Protein AF-A0A7S3JLN7-F1 (afdb_monomer_lite)

pLDDT: mean 80.4, std 15.44, range [45.62, 97.38]

Radius of gyration: 25.82 Å; chains: 1; bounding box: 71×50×59 Å

Structure (mmCIF, N/CA/C/O backbone):
data_AF-A0A7S3JLN7-F1
#
_entry.id   AF-A0A7S3JLN7-F1
#
loop_
_atom_site.group_PDB
_atom_site.id
_atom_site.type_symbol
_atom_site.label_atom_id
_atom_site.label_alt_id
_atom_site.label_comp_id
_atom_site.label_asym_id
_atom_site.label_entity_id
_atom_site.label_seq_id
_atom_site.pdbx_PDB_ins_code
_atom_site.Cartn_x
_atom_site.Cartn_y
_atom_site.Cartn_z
_atom_site.occupancy
_atom_site.B_iso_or_equiv
_atom_site.auth_seq_id
_atom_site.auth_comp_id
_atom_site.auth_asym_id
_atom_site.auth_atom_id
_atom_site.pdbx_PDB_model_num
ATOM 1 N N . ILE A 1 1 ? -15.842 8.378 4.969 1.00 69.19 1 ILE A N 1
ATOM 2 C CA . ILE A 1 1 ? -15.636 8.905 3.595 1.00 69.19 1 ILE A CA 1
ATOM 3 C C . ILE A 1 1 ? -16.912 9.572 3.092 1.00 69.19 1 ILE A C 1
ATOM 5 O O . ILE A 1 1 ? -16.887 10.768 2.833 1.00 69.19 1 ILE A O 1
ATOM 9 N N . GLU A 1 2 ? -18.025 8.836 3.050 1.00 74.19 2 GLU A N 1
ATOM 10 C CA . GLU A 1 2 ? -19.344 9.345 2.638 1.00 74.19 2 GLU A CA 1
ATOM 11 C C . GLU A 1 2 ? -19.809 10.567 3.445 1.00 74.19 2 GLU A C 1
ATOM 13 O O . GLU A 1 2 ? -20.345 11.500 2.863 1.00 74.19 2 GLU A O 1
ATOM 18 N N . CYS A 1 3 ? -19.512 10.631 4.751 1.00 71.06 3 CYS A N 1
ATOM 19 C CA . CYS A 1 3 ? -19.860 11.779 5.601 1.00 71.06 3 CYS A CA 1
ATOM 20 C C . CYS A 1 3 ? -19.272 13.115 5.116 1.00 71.06 3 CYS A C 1
ATOM 22 O O . CYS A 1 3 ? -19.898 14.154 5.281 1.00 71.06 3 CYS A O 1
ATOM 24 N N . PHE A 1 4 ? -18.074 13.099 4.525 1.00 70.81 4 PHE A N 1
ATOM 25 C CA . PHE A 1 4 ? -17.428 14.312 4.014 1.00 70.81 4 PHE A CA 1
ATOM 26 C C . PHE A 1 4 ? -17.758 14.594 2.553 1.00 70.81 4 PHE A C 1
ATOM 28 O O . PHE A 1 4 ? -17.601 15.721 2.106 1.00 70.81 4 PHE A O 1
ATOM 35 N N . PHE A 1 5 ? -18.155 13.579 1.789 1.00 73.50 5 PHE A N 1
ATOM 36 C CA . PHE A 1 5 ? -18.250 13.652 0.332 1.00 73.50 5 PHE A CA 1
ATOM 37 C C . PHE A 1 5 ? -19.539 13.006 -0.204 1.00 73.50 5 PHE A C 1
ATOM 39 O O . PHE A 1 5 ? -19.462 12.228 -1.159 1.00 73.50 5 PHE A O 1
ATOM 46 N N . PRO A 1 6 ? -20.720 13.313 0.371 1.00 70.69 6 PRO A N 1
ATOM 47 C CA . PRO A 1 6 ? -21.946 12.546 0.139 1.00 70.69 6 PRO A CA 1
ATOM 48 C C . PRO A 1 6 ? -22.448 12.608 -1.308 1.00 70.69 6 PRO A C 1
ATOM 50 O O . PRO A 1 6 ? -23.107 11.682 -1.763 1.00 70.69 6 PRO A O 1
ATOM 53 N N . GLU A 1 7 ? -22.126 13.678 -2.039 1.00 69.12 7 GLU A N 1
ATOM 54 C CA . GLU A 1 7 ? -22.550 13.877 -3.434 1.00 69.12 7 GLU A CA 1
ATOM 55 C C . GLU A 1 7 ? -21.526 13.383 -4.469 1.00 69.12 7 GLU A C 1
ATOM 57 O O . GLU A 1 7 ? -21.802 13.394 -5.665 1.00 69.12 7 GLU A O 1
ATOM 62 N N . THR A 1 8 ? -20.322 12.983 -4.042 1.00 68.94 8 THR A N 1
ATOM 63 C CA . THR A 1 8 ? -19.218 12.630 -4.967 1.00 68.94 8 THR A CA 1
ATOM 64 C C . THR A 1 8 ? -18.758 11.180 -4.854 1.00 68.94 8 THR A C 1
ATOM 66 O O . THR A 1 8 ? -17.841 10.766 -5.569 1.00 68.94 8 THR A O 1
ATOM 69 N N . ILE A 1 9 ? -19.349 10.417 -3.934 1.00 69.44 9 ILE A N 1
ATOM 70 C CA . ILE A 1 9 ? -19.007 9.022 -3.671 1.00 69.44 9 ILE A CA 1
ATOM 71 C C . ILE A 1 9 ? -20.295 8.218 -3.569 1.00 69.44 9 ILE A C 1
ATOM 73 O O . ILE A 1 9 ? -21.203 8.591 -2.828 1.00 69.44 9 ILE A O 1
ATOM 77 N N . ASP A 1 10 ? -20.342 7.113 -4.309 1.00 71.12 10 ASP A N 1
ATOM 78 C CA . ASP A 1 10 ? -21.431 6.148 -4.220 1.00 71.12 10 ASP A CA 1
ATOM 79 C C . ASP A 1 10 ? -21.477 5.547 -2.817 1.00 71.12 10 ASP A C 1
ATOM 81 O O . ASP A 1 10 ? -20.439 5.207 -2.246 1.00 71.12 10 ASP A O 1
ATOM 85 N N . LYS A 1 11 ? -22.685 5.401 -2.270 1.00 68.75 11 LYS A N 1
ATOM 86 C CA . LYS A 1 11 ? -22.872 4.732 -0.983 1.00 68.75 11 LYS A CA 1
ATOM 87 C C . LYS A 1 11 ? -22.563 3.250 -1.145 1.00 68.75 11 LYS A C 1
ATOM 89 O O . LYS A 1 11 ? -23.258 2.560 -1.893 1.00 68.75 11 LYS A O 1
ATOM 94 N N . LEU A 1 12 ? -21.527 2.775 -0.464 1.00 66.19 12 LEU A N 1
ATOM 95 C CA . LEU A 1 12 ? -21.112 1.376 -0.517 1.00 66.19 12 LEU A CA 1
ATOM 96 C C . LEU A 1 12 ? -21.693 0.615 0.674 1.00 66.19 12 LEU A C 1
ATOM 98 O O . LEU A 1 12 ? -21.832 1.150 1.774 1.00 66.19 12 LEU A O 1
ATOM 102 N N . GLN A 1 13 ? -22.031 -0.658 0.461 1.00 69.31 13 GLN A N 1
ATOM 103 C CA . GLN A 1 13 ? -2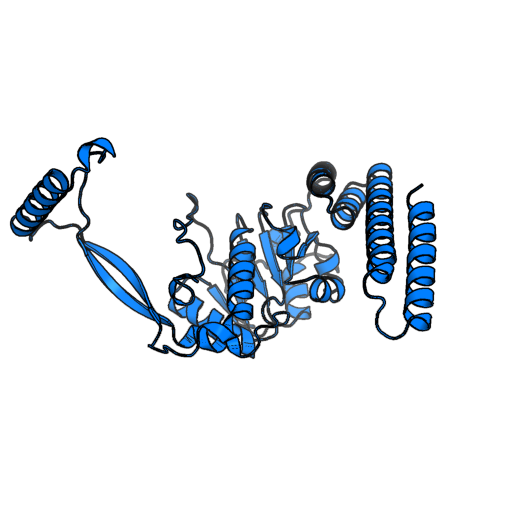2.343 -1.539 1.582 1.00 69.31 13 GLN A CA 1
ATOM 104 C C . GLN A 1 13 ? -21.098 -1.705 2.454 1.00 69.31 13 GLN A C 1
ATOM 106 O O . GLN A 1 13 ? -19.973 -1.754 1.955 1.00 69.31 13 GLN A O 1
ATOM 111 N N . ARG A 1 14 ? -21.306 -1.777 3.770 1.00 72.38 14 ARG A N 1
ATOM 112 C CA . ARG A 1 14 ? -20.218 -2.010 4.715 1.00 72.38 14 ARG A CA 1
ATOM 113 C C . ARG A 1 14 ? -19.608 -3.383 4.441 1.00 72.38 14 ARG A C 1
ATOM 115 O O . ARG A 1 14 ? -20.310 -4.386 4.486 1.00 72.38 14 ARG A O 1
ATOM 122 N N . GLU A 1 15 ? -18.305 -3.412 4.196 1.00 71.88 15 GLU A N 1
ATOM 123 C CA . GLU A 1 15 ? -17.547 -4.657 4.115 1.00 71.88 15 GLU A CA 1
ATOM 124 C C . GLU A 1 15 ? -17.261 -5.166 5.533 1.00 71.88 15 GLU A C 1
ATOM 126 O O . GLU A 1 15 ? -16.824 -4.405 6.403 1.00 71.88 15 GLU A O 1
ATOM 131 N N . ALA A 1 16 ? -17.527 -6.448 5.767 1.00 71.06 16 ALA A N 1
ATOM 132 C CA . ALA A 1 16 ? -17.185 -7.157 6.991 1.00 71.06 16 ALA A CA 1
ATOM 133 C C . ALA A 1 16 ? -16.603 -8.525 6.617 1.00 71.06 16 ALA A C 1
ATOM 135 O O . ALA A 1 16 ? -17.039 -9.142 5.647 1.00 71.06 16 ALA A O 1
ATOM 136 N N . SER A 1 17 ? -15.590 -8.958 7.363 1.00 71.25 17 SER A N 1
ATOM 137 C CA . SER A 1 17 ? -15.056 -10.317 7.281 1.00 71.25 17 SER A CA 1
ATOM 138 C C . SER A 1 17 ? -15.917 -11.239 8.143 1.00 71.25 17 SER A C 1
ATOM 140 O O . SER A 1 17 ? -16.324 -10.838 9.230 1.00 71.25 17 SER A O 1
ATOM 142 N N . ASP A 1 18 ? -16.133 -12.477 7.695 1.00 73.06 18 ASP A N 1
ATOM 143 C CA . ASP A 1 18 ? -16.782 -13.527 8.500 1.00 73.06 18 ASP A CA 1
ATOM 144 C C . ASP A 1 18 ? -15.861 -14.072 9.610 1.00 73.06 18 ASP A C 1
ATOM 146 O O . ASP A 1 18 ? -16.274 -14.875 10.446 1.00 73.06 18 ASP A O 1
ATOM 150 N N . LEU A 1 19 ? -14.587 -13.671 9.592 1.00 73.38 19 LEU A N 1
ATOM 151 C CA . LEU A 1 19 ? -13.568 -14.056 10.559 1.00 73.38 19 LEU A CA 1
ATOM 152 C C . LEU A 1 19 ? -13.204 -12.864 11.441 1.00 73.38 19 LEU A C 1
ATOM 154 O O . LEU A 1 19 ? -12.814 -11.814 10.919 1.00 73.38 19 LEU A O 1
ATOM 158 N N . ASP A 1 20 ? -13.253 -13.071 12.756 1.00 77.62 20 ASP A N 1
ATOM 159 C CA . ASP A 1 20 ? -12.653 -12.160 13.726 1.00 77.62 20 ASP A CA 1
ATOM 160 C C . ASP A 1 20 ? -11.125 -12.223 13.634 1.00 77.62 20 ASP A C 1
ATOM 162 O O . ASP A 1 20 ? -10.520 -13.292 13.507 1.00 77.62 20 ASP A O 1
ATOM 166 N N . GLY A 1 21 ? -10.494 -11.055 13.716 1.00 78.00 21 GLY A N 1
ATOM 167 C CA . GLY A 1 21 ? -9.047 -10.899 13.654 1.00 78.00 21 GLY A CA 1
ATOM 168 C C . GLY A 1 21 ? -8.548 -9.868 14.663 1.00 78.00 21 GLY A C 1
ATOM 169 O O . GLY A 1 21 ? -9.346 -9.122 15.240 1.00 78.00 21 GLY A O 1
ATOM 170 N N . PRO A 1 22 ? -7.227 -9.811 14.900 1.00 85.94 22 PRO A N 1
ATOM 171 C CA . PRO A 1 22 ? -6.651 -8.763 15.729 1.00 85.94 22 PRO A CA 1
ATOM 172 C C . PRO A 1 22 ? -6.928 -7.388 15.113 1.00 85.94 22 PRO A C 1
ATOM 174 O O . PRO A 1 22 ? -6.975 -7.239 13.887 1.00 85.94 22 PRO A O 1
ATOM 177 N N . LYS A 1 23 ? -7.068 -6.361 15.957 1.00 90.81 23 LYS A N 1
ATOM 178 C CA . LYS A 1 23 ? -7.163 -4.990 15.457 1.00 90.81 23 LYS A CA 1
ATOM 179 C C . LYS A 1 23 ? -5.875 -4.612 14.717 1.00 90.81 23 LYS A C 1
ATOM 181 O O . LYS A 1 23 ? -4.791 -5.072 15.087 1.00 90.81 23 LYS A O 1
ATOM 186 N N . PRO A 1 24 ? -5.961 -3.748 13.694 1.00 93.44 24 PRO A N 1
ATOM 187 C CA . PRO A 1 24 ? -4.788 -3.108 13.129 1.00 93.44 24 PRO A CA 1
ATOM 188 C C . PRO A 1 24 ? -3.930 -2.449 14.208 1.00 93.44 24 PRO A C 1
ATOM 190 O O . PRO A 1 24 ? -4.443 -1.782 15.105 1.00 93.44 24 PRO A O 1
ATOM 193 N N . MET A 1 25 ? -2.620 -2.612 14.085 1.00 93.12 25 MET A N 1
ATOM 194 C CA . MET A 1 25 ? -1.654 -2.115 15.052 1.00 93.12 25 MET A CA 1
ATOM 195 C C . MET A 1 25 ? -1.014 -0.824 14.553 1.00 93.12 25 MET A C 1
ATOM 197 O O . MET A 1 25 ? -0.518 -0.775 13.427 1.00 93.12 25 MET A O 1
ATOM 201 N N . LEU A 1 26 ? -0.976 0.202 15.398 1.00 95.50 26 LEU A N 1
ATOM 202 C CA . LEU A 1 26 ? -0.312 1.471 15.117 1.00 95.50 26 LEU A CA 1
ATOM 203 C C . LEU A 1 26 ? 0.911 1.643 16.018 1.00 95.50 26 LEU A C 1
ATOM 205 O O . LEU A 1 26 ? 0.779 1.753 17.234 1.00 95.50 26 LEU A O 1
ATOM 209 N N . LEU A 1 27 ? 2.094 1.735 15.417 1.00 93.94 27 LEU A N 1
ATOM 210 C CA . LEU A 1 27 ? 3.337 1.976 16.153 1.00 93.94 27 LEU A CA 1
ATOM 211 C C . LEU A 1 27 ? 3.553 3.478 16.359 1.00 93.94 27 LEU A C 1
ATOM 213 O O . LEU A 1 27 ? 3.515 4.245 15.393 1.00 93.94 27 LEU A O 1
ATOM 217 N N . THR A 1 28 ? 3.798 3.910 17.595 1.00 93.31 28 THR A N 1
ATOM 218 C CA . THR A 1 28 ? 4.031 5.324 17.948 1.00 93.31 28 THR A CA 1
ATOM 219 C C . THR A 1 28 ? 5.369 5.504 18.655 1.00 93.31 28 THR A C 1
ATOM 221 O O . THR A 1 28 ? 5.710 4.739 19.555 1.00 93.31 28 THR A O 1
ATOM 224 N N . GLY A 1 29 ? 6.149 6.504 18.233 1.00 92.38 29 GLY A N 1
ATOM 225 C CA . GLY A 1 29 ? 7.485 6.763 18.778 1.00 92.38 29 GLY A CA 1
ATOM 226 C C . GLY A 1 29 ? 8.587 5.787 18.334 1.00 92.38 29 GLY A C 1
ATOM 227 O O . GLY A 1 29 ? 9.694 5.861 18.864 1.00 92.38 29 GLY A O 1
ATOM 228 N N . PHE A 1 30 ? 8.316 4.886 17.382 1.00 92.19 30 PHE A N 1
ATOM 229 C CA . PHE A 1 30 ? 9.301 3.948 16.825 1.00 92.19 30 PHE A CA 1
ATOM 230 C C . PHE A 1 30 ? 10.071 4.575 15.654 1.00 92.19 30 PHE A C 1
ATOM 232 O O . PHE A 1 30 ? 9.472 5.212 14.785 1.00 92.19 30 PHE A O 1
ATOM 239 N N . SER A 1 31 ? 11.385 4.353 15.598 1.00 93.12 31 SER A N 1
ATOM 240 C CA . SER A 1 31 ? 12.207 4.653 14.422 1.00 93.12 31 SER A CA 1
ATOM 241 C C . SER A 1 31 ? 12.206 3.496 13.415 1.00 93.12 31 SER A C 1
ATOM 243 O O . SER A 1 31 ? 11.708 2.401 13.689 1.00 93.12 31 SER A O 1
ATOM 245 N N . GLU A 1 32 ? 12.778 3.722 12.230 1.00 92.12 32 GLU A N 1
ATOM 246 C CA . GLU A 1 32 ? 12.957 2.656 11.236 1.00 92.12 32 GLU A CA 1
ATOM 247 C C . GLU A 1 32 ? 13.902 1.555 11.744 1.00 92.12 32 GLU A C 1
ATOM 249 O O . GLU A 1 32 ? 13.709 0.383 11.421 1.00 92.12 32 GLU A O 1
ATOM 254 N N . GLU A 1 33 ? 14.891 1.909 12.569 1.00 90.06 33 GLU A N 1
ATOM 255 C CA . GLU A 1 33 ? 15.778 0.951 13.233 1.00 90.06 33 GLU A CA 1
ATOM 256 C C . GLU A 1 33 ? 15.035 0.121 14.280 1.00 90.06 33 GLU A C 1
ATOM 258 O O . GLU A 1 33 ? 15.243 -1.090 14.346 1.00 90.06 33 GLU A O 1
ATOM 263 N N . ASP A 1 34 ? 14.144 0.739 15.063 1.00 89.44 34 ASP A N 1
ATOM 264 C CA . ASP A 1 34 ? 13.311 0.001 16.018 1.00 89.44 34 ASP A CA 1
ATOM 265 C C . ASP A 1 34 ? 12.387 -0.980 15.274 1.00 89.44 34 ASP A C 1
ATOM 267 O O . ASP A 1 34 ? 12.250 -2.140 15.665 1.00 89.44 34 ASP A O 1
ATOM 271 N N . LEU A 1 35 ? 11.797 -0.538 14.155 1.00 89.19 35 LEU A N 1
ATOM 272 C CA . LEU A 1 35 ? 10.983 -1.385 13.287 1.00 89.19 35 LEU A CA 1
ATOM 273 C C . LEU A 1 35 ? 11.799 -2.556 12.720 1.00 89.19 35 LEU A C 1
ATOM 275 O O . LEU A 1 35 ? 11.339 -3.697 12.761 1.00 89.19 35 LEU A O 1
ATOM 279 N N . MET A 1 36 ? 13.010 -2.298 12.217 1.00 87.06 36 MET A N 1
ATOM 280 C CA . MET A 1 36 ? 13.918 -3.343 11.737 1.00 87.06 36 MET A CA 1
ATOM 281 C C . MET A 1 36 ? 14.234 -4.351 12.849 1.00 87.06 36 MET A C 1
ATOM 283 O O . MET A 1 36 ? 14.120 -5.554 12.620 1.00 87.06 36 MET A O 1
ATOM 287 N N . ALA A 1 37 ? 14.603 -3.880 14.043 1.00 84.19 37 ALA A N 1
ATOM 288 C CA . ALA A 1 37 ? 14.920 -4.741 15.181 1.00 84.19 37 ALA A CA 1
ATOM 289 C C . ALA A 1 37 ? 13.727 -5.629 15.563 1.00 84.19 37 ALA A C 1
ATOM 291 O O . ALA A 1 37 ? 13.886 -6.827 15.792 1.00 84.19 37 ALA A O 1
ATOM 292 N N . MET A 1 38 ? 12.519 -5.066 15.546 1.00 81.06 38 MET A N 1
ATOM 293 C CA . MET A 1 38 ? 11.290 -5.801 15.826 1.00 81.06 38 MET A CA 1
ATOM 294 C C . MET A 1 38 ? 10.958 -6.857 14.759 1.00 81.06 38 MET A C 1
ATOM 296 O O . MET A 1 38 ? 10.419 -7.909 15.102 1.00 81.06 38 MET A O 1
ATOM 300 N N . MET A 1 39 ? 11.281 -6.601 13.485 1.00 80.50 39 MET A N 1
ATOM 301 C CA . MET A 1 39 ? 11.109 -7.572 12.394 1.00 80.50 39 MET A CA 1
ATOM 302 C C . MET A 1 39 ? 12.166 -8.680 12.396 1.00 80.50 39 MET A C 1
ATOM 304 O O . MET A 1 39 ? 11.869 -9.793 11.980 1.00 80.50 39 MET A O 1
ATOM 308 N N . ILE A 1 40 ? 13.398 -8.385 12.821 1.00 77.12 40 ILE A N 1
ATOM 309 C CA . ILE A 1 40 ? 14.449 -9.403 12.984 1.00 77.12 40 ILE A CA 1
ATOM 310 C C . ILE A 1 40 ? 14.107 -10.328 14.161 1.00 77.12 40 ILE A C 1
ATOM 312 O O . ILE A 1 40 ? 14.369 -11.531 14.096 1.00 77.12 40 ILE A O 1
ATOM 316 N N . GLY A 1 41 ? 13.507 -9.780 15.222 1.00 72.00 41 GLY A N 1
ATOM 317 C CA . GLY A 1 41 ? 13.150 -10.538 16.418 1.00 72.00 41 GLY A CA 1
ATOM 318 C C . GLY A 1 41 ? 14.384 -11.177 17.062 1.00 72.00 41 GLY A C 1
ATOM 319 O O . GLY A 1 41 ? 15.421 -10.530 17.206 1.00 72.00 41 GLY A O 1
ATOM 320 N N . HIS A 1 42 ? 14.280 -12.458 17.424 1.00 62.44 42 HIS A N 1
ATOM 321 C CA . HIS A 1 42 ? 15.387 -13.253 17.976 1.00 62.44 42 HIS A CA 1
ATOM 322 C C . HIS A 1 42 ? 16.198 -14.011 16.908 1.00 62.44 42 HIS A C 1
ATOM 324 O O . HIS A 1 42 ? 16.988 -14.892 17.251 1.00 62.44 42 HIS A O 1
ATOM 330 N N . SER A 1 43 ? 16.008 -13.709 15.619 1.00 62.84 43 SER A N 1
ATOM 331 C CA . SER A 1 43 ? 16.751 -14.369 14.545 1.00 62.84 43 SER A CA 1
ATOM 332 C C . SER A 1 43 ? 18.256 -14.094 14.653 1.00 62.84 43 SER A C 1
ATOM 334 O O . SER A 1 43 ? 18.680 -12.967 14.899 1.00 62.84 43 SER A O 1
ATOM 336 N N . GLU A 1 44 ? 19.086 -15.107 14.383 1.00 62.97 44 GLU A N 1
ATOM 337 C CA . GLU A 1 44 ? 20.539 -14.921 14.219 1.00 62.97 44 GLU A CA 1
ATOM 338 C C . GLU A 1 44 ? 20.891 -14.129 12.939 1.00 62.97 44 GLU A C 1
ATOM 340 O O . GLU A 1 44 ? 22.041 -13.727 12.731 1.00 62.97 44 GLU A O 1
ATOM 345 N N . SER A 1 45 ? 19.907 -13.900 12.060 1.00 66.12 45 SER A N 1
ATOM 346 C CA . SER A 1 45 ? 20.071 -13.122 10.836 1.00 66.12 45 SER A CA 1
ATOM 347 C C . SER A 1 45 ? 20.196 -11.626 11.122 1.00 66.12 45 SER A C 1
ATOM 349 O O . SER A 1 45 ? 19.464 -11.049 11.917 1.00 66.12 45 SER A O 1
ATOM 351 N N . ARG A 1 46 ? 21.071 -10.950 10.368 1.00 70.69 46 ARG A N 1
ATOM 352 C CA . ARG A 1 46 ? 21.165 -9.479 10.374 1.00 70.69 46 ARG A CA 1
ATOM 353 C C . ARG A 1 46 ? 20.027 -8.789 9.618 1.00 70.69 46 ARG A C 1
ATOM 355 O O . ARG A 1 46 ? 19.918 -7.572 9.695 1.00 70.69 46 ARG A O 1
ATOM 362 N N . ASN A 1 47 ? 19.241 -9.539 8.846 1.00 72.38 47 ASN A N 1
ATOM 363 C CA . ASN A 1 47 ? 18.162 -9.017 8.011 1.00 72.38 47 ASN A CA 1
ATOM 364 C C . ASN A 1 47 ? 16.855 -9.782 8.260 1.00 72.38 47 ASN A C 1
ATOM 366 O O . ASN A 1 47 ? 16.901 -11.011 8.393 1.00 72.38 47 ASN A O 1
ATOM 370 N N . PRO A 1 48 ? 15.701 -9.090 8.247 1.00 76.88 48 PRO A N 1
ATOM 371 C CA . PRO A 1 48 ? 14.407 -9.746 8.344 1.00 76.88 48 PRO A CA 1
ATOM 372 C C . PRO A 1 48 ? 14.138 -10.596 7.100 1.00 76.88 48 PRO A C 1
ATOM 374 O O . PRO A 1 48 ? 14.461 -10.210 5.974 1.00 76.88 48 PRO A O 1
ATOM 377 N N . THR A 1 49 ? 13.539 -11.763 7.310 1.00 75.88 49 THR A N 1
ATOM 378 C CA . THR A 1 49 ? 13.025 -12.618 6.236 1.00 75.88 49 THR A CA 1
ATOM 379 C C . THR A 1 49 ? 11.545 -12.320 6.032 1.00 75.88 49 THR A C 1
ATOM 381 O O . THR A 1 49 ? 10.846 -11.980 6.974 1.00 75.88 49 THR A O 1
ATOM 384 N N . PHE A 1 50 ? 11.071 -12.386 4.789 1.00 82.69 50 PHE A N 1
ATOM 385 C CA . PHE A 1 50 ? 9.666 -12.135 4.466 1.00 82.69 50 PHE A CA 1
ATOM 386 C C . PHE A 1 50 ? 9.119 -13.272 3.621 1.00 82.69 50 PHE A C 1
ATOM 388 O O . PHE A 1 50 ? 9.815 -13.754 2.720 1.00 82.69 50 PHE A O 1
ATOM 395 N N . GLY A 1 51 ? 7.867 -13.641 3.870 1.00 84.38 51 GLY A N 1
ATOM 396 C CA . GLY A 1 51 ? 7.083 -14.549 3.041 1.00 84.38 51 GLY A CA 1
ATOM 397 C C . GLY A 1 51 ? 6.483 -13.874 1.804 1.00 84.38 51 GLY A C 1
ATOM 398 O O . GLY A 1 51 ? 6.464 -12.649 1.670 1.00 84.38 51 GLY A O 1
ATOM 399 N N . CYS A 1 52 ? 5.965 -14.672 0.870 1.00 84.25 52 CYS A N 1
ATOM 400 C CA . CYS A 1 52 ? 5.347 -14.177 -0.362 1.00 84.25 52 CYS A CA 1
ATOM 401 C C . CYS A 1 52 ? 3.969 -13.545 -0.141 1.00 84.25 52 CYS A C 1
ATOM 403 O O . CYS A 1 52 ? 3.548 -12.729 -0.957 1.00 84.25 52 CYS A O 1
ATOM 405 N N . ASN A 1 53 ? 3.287 -13.891 0.955 1.00 87.75 53 ASN A N 1
ATOM 406 C CA . ASN A 1 53 ? 2.000 -13.309 1.347 1.00 87.75 53 ASN A CA 1
ATOM 407 C C . ASN A 1 53 ? 2.149 -12.108 2.289 1.00 87.75 53 ASN A C 1
ATOM 409 O O . ASN A 1 53 ? 1.157 -11.649 2.846 1.00 87.75 53 ASN A O 1
ATOM 413 N N . GLN A 1 54 ? 3.370 -11.604 2.457 1.00 89.19 54 GLN A N 1
ATOM 414 C CA . GLN A 1 54 ? 3.671 -10.442 3.280 1.00 89.19 54 GLN A CA 1
ATOM 415 C C . GLN A 1 54 ? 4.086 -9.299 2.376 1.00 89.19 54 GLN A C 1
ATOM 417 O O . GLN A 1 54 ? 4.947 -9.458 1.502 1.00 89.19 54 GLN A O 1
ATOM 422 N N . VAL A 1 55 ? 3.456 -8.147 2.568 1.00 92.75 55 VAL A N 1
ATOM 423 C CA . VAL A 1 55 ? 3.635 -7.007 1.677 1.00 92.75 55 VAL A CA 1
ATOM 424 C C . VAL A 1 55 ? 3.878 -5.726 2.458 1.00 92.75 55 VAL A C 1
ATOM 426 O O . VAL A 1 55 ? 3.236 -5.446 3.470 1.00 92.75 55 VAL A O 1
ATOM 429 N N . VAL A 1 56 ? 4.781 -4.908 1.934 1.00 95.75 56 VAL A N 1
ATOM 430 C CA . VAL A 1 56 ? 4.911 -3.506 2.317 1.00 95.75 56 VAL A CA 1
ATOM 431 C C . VAL A 1 56 ? 4.117 -2.685 1.312 1.00 95.75 56 VAL A C 1
ATOM 433 O O . VAL A 1 56 ? 4.438 -2.674 0.119 1.00 95.75 56 VAL A O 1
ATOM 436 N N . ILE A 1 57 ? 3.075 -2.011 1.791 1.00 97.38 57 ILE A N 1
ATOM 437 C CA . ILE A 1 57 ? 2.280 -1.084 0.992 1.00 97.38 57 ILE A CA 1
ATOM 438 C C . ILE A 1 57 ? 2.712 0.340 1.320 1.00 97.38 57 ILE A C 1
ATOM 440 O O . ILE A 1 57 ? 2.674 0.771 2.470 1.00 97.38 57 ILE A O 1
ATOM 444 N N . VAL A 1 58 ? 3.084 1.079 0.282 1.00 96.94 58 VAL A N 1
ATOM 445 C CA . VAL A 1 58 ? 3.405 2.510 0.346 1.00 96.94 58 VAL A CA 1
ATOM 446 C C . VAL A 1 58 ? 2.401 3.319 -0.460 1.00 96.94 58 VAL A C 1
ATOM 448 O O . VAL A 1 58 ? 1.747 2.800 -1.369 1.00 96.94 58 VAL A O 1
ATOM 451 N N . ARG A 1 59 ? 2.285 4.611 -0.149 1.00 95.25 59 ARG A N 1
ATOM 452 C CA . ARG A 1 59 ? 1.329 5.510 -0.806 1.00 95.25 59 ARG A CA 1
ATOM 453 C C . ARG A 1 59 ? 1.572 5.604 -2.318 1.00 95.25 59 ARG A C 1
ATOM 455 O O . ARG A 1 59 ? 0.634 5.450 -3.099 1.00 95.25 59 ARG A O 1
ATOM 462 N N . ASP A 1 60 ? 2.818 5.821 -2.736 1.00 93.94 60 ASP A N 1
ATOM 463 C CA . ASP A 1 60 ? 3.196 6.059 -4.133 1.00 93.94 60 ASP A CA 1
ATOM 464 C C . ASP A 1 60 ? 4.599 5.551 -4.500 1.00 93.94 60 ASP A C 1
ATOM 466 O O . ASP A 1 60 ? 5.315 4.941 -3.704 1.00 93.94 60 ASP A O 1
ATOM 470 N N . GLN A 1 61 ? 4.976 5.785 -5.759 1.00 92.81 61 GLN A N 1
ATOM 471 C CA . GLN A 1 61 ? 6.245 5.341 -6.316 1.00 92.81 61 GLN A CA 1
ATOM 472 C C . GLN A 1 61 ? 7.453 6.076 -5.719 1.00 92.81 61 GLN A C 1
ATOM 474 O O . GLN A 1 61 ? 8.527 5.483 -5.653 1.00 92.81 61 GLN A O 1
ATOM 479 N N . GLU A 1 62 ? 7.297 7.329 -5.285 1.00 92.81 62 GLU A N 1
ATOM 480 C CA . GLU A 1 62 ? 8.377 8.103 -4.661 1.00 92.81 62 GLU A CA 1
ATOM 481 C C . GLU A 1 62 ? 8.750 7.478 -3.317 1.00 92.81 62 GLU A C 1
ATOM 483 O O . GLU A 1 62 ? 9.903 7.098 -3.105 1.00 92.81 62 GLU A O 1
ATOM 488 N N . THR A 1 63 ? 7.742 7.216 -2.483 1.00 92.56 63 THR A N 1
ATOM 489 C CA . THR A 1 63 ? 7.908 6.510 -1.207 1.00 92.56 63 THR A CA 1
ATOM 490 C C . THR A 1 63 ? 8.485 5.106 -1.424 1.00 92.56 63 THR A C 1
ATOM 492 O O . THR A 1 63 ? 9.370 4.663 -0.695 1.00 92.56 63 THR A O 1
ATOM 495 N N . LYS A 1 64 ? 8.056 4.401 -2.482 1.00 94.12 64 LYS A N 1
ATOM 496 C CA . LYS A 1 64 ? 8.588 3.071 -2.837 1.00 94.12 64 LYS A CA 1
ATOM 497 C C . LYS A 1 64 ? 10.088 3.095 -3.152 1.00 94.12 64 LYS A C 1
ATOM 499 O O . LYS A 1 64 ? 10.798 2.142 -2.834 1.00 94.12 64 LYS A O 1
ATOM 504 N N . GLN A 1 65 ? 10.582 4.155 -3.792 1.00 91.94 65 GLN A N 1
ATOM 505 C CA . GLN A 1 65 ? 11.999 4.294 -4.149 1.00 91.94 65 GLN A CA 1
ATOM 506 C C . GLN A 1 65 ? 12.869 4.585 -2.922 1.00 91.94 65 GLN A C 1
ATOM 508 O O . GLN A 1 65 ? 13.970 4.029 -2.801 1.00 91.94 65 GLN A O 1
ATOM 513 N N . THR A 1 66 ? 12.360 5.399 -1.996 1.00 92.38 66 THR A N 1
ATOM 514 C CA . THR A 1 66 ? 13.045 5.791 -0.756 1.00 92.38 66 THR A CA 1
ATOM 515 C C . THR A 1 66 ? 12.893 4.777 0.378 1.00 92.38 66 THR A C 1
ATOM 517 O O . THR A 1 66 ? 13.477 4.982 1.437 1.00 92.38 66 THR A O 1
ATOM 520 N N . LEU A 1 67 ? 12.200 3.652 0.148 1.00 93.44 67 LEU A N 1
ATOM 521 C CA . LEU A 1 67 ? 12.048 2.586 1.139 1.00 93.44 67 LEU A CA 1
ATOM 522 C C . LEU A 1 67 ? 13.399 2.138 1.737 1.00 93.44 67 LEU A C 1
ATOM 524 O O . LEU A 1 67 ? 14.365 1.920 0.980 1.00 93.44 67 LEU A O 1
ATOM 528 N N . PRO A 1 68 ? 13.448 1.905 3.060 1.00 93.00 68 PRO A N 1
ATOM 529 C CA . PRO A 1 68 ? 14.601 1.325 3.734 1.00 93.00 68 PRO A CA 1
ATOM 530 C C . PRO A 1 68 ? 15.031 -0.010 3.120 1.00 93.00 68 PRO A C 1
ATOM 532 O O . PRO A 1 68 ? 14.208 -0.819 2.683 1.00 93.00 68 PRO A O 1
ATOM 535 N N . ALA A 1 69 ? 16.342 -0.267 3.102 1.00 90.94 69 ALA A N 1
ATOM 536 C CA . ALA A 1 69 ? 16.915 -1.443 2.444 1.00 90.94 69 ALA A CA 1
ATOM 537 C C . ALA A 1 69 ? 16.388 -2.776 3.005 1.00 90.94 69 ALA A C 1
ATOM 539 O O . ALA A 1 69 ? 16.257 -3.745 2.260 1.00 90.94 69 ALA A O 1
ATOM 540 N N . PHE A 1 70 ? 16.048 -2.824 4.294 1.00 88.12 70 PHE A N 1
ATOM 541 C CA . PHE A 1 70 ? 15.485 -4.022 4.913 1.00 88.12 70 PHE A CA 1
ATOM 542 C C . PHE A 1 70 ? 14.064 -4.320 4.430 1.00 88.12 70 PHE A C 1
ATOM 544 O O . PHE A 1 70 ? 13.752 -5.472 4.155 1.00 88.12 70 PHE A O 1
ATOM 551 N N . LEU A 1 71 ? 13.234 -3.293 4.216 1.00 90.75 71 LEU A N 1
ATOM 552 C CA . LEU A 1 71 ? 11.878 -3.460 3.684 1.00 90.75 71 LEU A CA 1
ATOM 553 C C . LEU A 1 71 ? 11.872 -3.830 2.203 1.00 90.75 71 LEU A C 1
ATOM 555 O O . LEU A 1 71 ? 10.975 -4.542 1.765 1.00 90.75 71 LEU A O 1
ATOM 559 N N . LYS A 1 72 ? 12.892 -3.421 1.436 1.00 89.31 72 LYS A N 1
ATOM 560 C CA . LYS A 1 72 ? 13.054 -3.807 0.020 1.00 89.31 72 LYS A CA 1
ATOM 561 C C . LYS A 1 72 ? 13.239 -5.313 -0.189 1.00 89.31 72 LYS A C 1
ATOM 563 O O . LYS A 1 72 ? 13.113 -5.786 -1.315 1.00 89.31 72 LYS A O 1
ATOM 568 N N . GLN A 1 73 ? 13.532 -6.061 0.875 1.00 83.56 73 GLN A N 1
ATOM 569 C CA . GLN A 1 73 ? 13.576 -7.521 0.839 1.00 83.56 73 GLN A CA 1
ATOM 570 C C . GLN A 1 73 ? 12.172 -8.138 0.855 1.00 83.56 73 GLN A C 1
ATOM 572 O O . GLN A 1 73 ? 12.023 -9.287 0.446 1.00 83.56 73 GLN A O 1
ATOM 577 N N . ALA A 1 74 ? 11.137 -7.410 1.281 1.00 87.69 74 ALA A N 1
ATOM 578 C CA . ALA A 1 74 ? 9.744 -7.836 1.191 1.00 87.69 74 ALA A CA 1
ATOM 579 C C . ALA A 1 74 ? 9.177 -7.627 -0.224 1.00 87.69 74 ALA A C 1
ATOM 581 O O . ALA A 1 74 ? 9.793 -7.006 -1.092 1.00 87.69 74 ALA A O 1
ATOM 582 N N . LEU A 1 75 ? 7.963 -8.125 -0.468 1.00 90.94 75 LEU A N 1
ATOM 583 C CA . LEU A 1 75 ? 7.191 -7.666 -1.618 1.00 90.94 75 LEU A CA 1
ATOM 584 C C . LEU A 1 75 ? 6.741 -6.220 -1.351 1.00 90.94 75 LEU A C 1
ATOM 586 O O . LEU A 1 75 ? 5.964 -5.980 -0.435 1.00 90.94 75 LEU A O 1
ATOM 590 N N . CYS A 1 76 ? 7.212 -5.255 -2.141 1.00 94.56 76 CYS A N 1
ATOM 591 C CA . CYS A 1 76 ? 6.814 -3.850 -1.999 1.00 94.56 76 CYS A CA 1
ATOM 592 C C . CYS A 1 76 ? 5.870 -3.433 -3.127 1.00 94.56 76 CYS A C 1
ATOM 594 O O . CYS A 1 76 ? 6.214 -3.574 -4.308 1.00 94.56 76 CYS A O 1
ATOM 596 N N . LEU A 1 77 ? 4.718 -2.863 -2.777 1.00 95.12 77 LEU A N 1
ATOM 597 C CA . LEU A 1 77 ? 3.708 -2.375 -3.716 1.00 95.12 77 LEU A CA 1
ATOM 598 C C . LEU A 1 77 ? 3.233 -0.973 -3.322 1.00 95.12 77 LEU A C 1
ATOM 600 O O . LEU A 1 77 ? 3.160 -0.627 -2.149 1.00 95.12 77 LEU A O 1
ATOM 604 N N . THR A 1 78 ? 2.879 -0.161 -4.308 1.00 95.69 78 THR A N 1
ATOM 605 C CA . THR A 1 78 ? 2.074 1.040 -4.078 1.00 95.69 78 THR A CA 1
ATOM 606 C C . THR A 1 78 ? 0.621 0.647 -3.813 1.00 95.69 78 THR A C 1
ATOM 608 O O . THR A 1 78 ? 0.186 -0.441 -4.202 1.00 95.69 78 THR A O 1
ATOM 611 N N . VAL A 1 79 ? -0.174 1.547 -3.233 1.00 95.94 79 VAL A N 1
ATOM 612 C CA . VAL A 1 79 ? -1.627 1.342 -3.066 1.00 95.94 79 VAL A CA 1
ATOM 613 C C . VAL A 1 79 ? -2.307 0.964 -4.385 1.00 95.94 79 VAL A C 1
ATOM 615 O O . VAL A 1 79 ? -3.163 0.080 -4.423 1.00 95.94 79 VAL A O 1
ATOM 618 N N . TYR A 1 80 ? -1.900 1.601 -5.486 1.00 93.12 80 TYR A N 1
ATOM 619 C CA . TYR A 1 80 ? -2.442 1.315 -6.812 1.00 93.12 80 TYR A CA 1
ATOM 620 C C . TYR A 1 80 ? -2.106 -0.107 -7.281 1.00 93.12 80 TYR A C 1
ATOM 622 O O . TYR A 1 80 ? -2.982 -0.819 -7.771 1.00 93.12 80 TYR A O 1
ATOM 630 N N . GLU A 1 81 ? -0.859 -0.544 -7.099 1.00 93.25 81 GLU A N 1
ATOM 631 C CA . GLU A 1 81 ? -0.423 -1.897 -7.470 1.00 93.25 81 GLU A CA 1
ATOM 632 C C . GLU A 1 81 ? -1.069 -2.977 -6.584 1.00 93.25 81 GLU A C 1
ATOM 634 O O . GLU A 1 81 ? -1.376 -4.071 -7.056 1.00 93.25 81 GLU A O 1
ATOM 639 N N . ALA A 1 82 ? -1.323 -2.670 -5.309 1.00 93.81 82 ALA A N 1
ATOM 640 C CA . ALA A 1 82 ? -1.970 -3.580 -4.366 1.00 93.81 82 ALA A CA 1
ATOM 641 C C . ALA A 1 82 ? -3.484 -3.749 -4.612 1.00 93.81 82 ALA A C 1
ATOM 643 O O . ALA A 1 82 ? -4.117 -4.630 -4.024 1.00 93.81 82 ALA A O 1
ATOM 644 N N . LYS A 1 83 ? -4.096 -2.935 -5.482 1.00 91.19 83 LYS A N 1
ATOM 645 C CA . LYS A 1 83 ? -5.540 -2.976 -5.741 1.00 91.19 83 LYS A CA 1
ATOM 646 C C . LYS A 1 83 ? -5.982 -4.342 -6.289 1.00 91.19 83 LYS A C 1
ATOM 648 O O . LYS A 1 83 ? -5.480 -4.839 -7.302 1.00 91.19 83 LYS A O 1
ATOM 653 N N . GLY A 1 84 ? -6.972 -4.949 -5.630 1.00 88.19 84 GLY A N 1
ATOM 654 C CA . GLY A 1 84 ? -7.475 -6.280 -5.994 1.00 88.19 84 GLY A CA 1
ATOM 655 C C . GLY A 1 84 ? -6.448 -7.396 -5.770 1.00 88.19 84 GLY A C 1
ATOM 656 O O . GLY A 1 84 ? -6.442 -8.395 -6.498 1.00 88.19 84 GLY A O 1
ATOM 657 N N . LEU A 1 85 ? -5.521 -7.182 -4.837 1.00 90.50 85 LEU A N 1
ATOM 658 C CA . LEU A 1 85 ? -4.667 -8.194 -4.230 1.00 90.50 85 LEU A CA 1
ATOM 659 C C . LEU A 1 85 ? -4.974 -8.253 -2.737 1.00 90.50 85 LEU A C 1
ATOM 661 O O . LEU A 1 85 ? -5.451 -7.284 -2.160 1.00 90.50 85 LEU A O 1
ATOM 665 N N . GLU A 1 86 ? -4.700 -9.390 -2.126 1.00 91.50 86 GLU A N 1
ATOM 666 C CA . GLU A 1 86 ? -4.866 -9.596 -0.694 1.00 91.50 86 GLU A CA 1
ATOM 667 C C . GLU A 1 86 ? -3.663 -10.381 -0.195 1.00 91.50 86 GLU A C 1
ATOM 669 O O . GLU A 1 86 ? -3.096 -11.188 -0.947 1.00 91.50 86 GLU A O 1
ATOM 674 N N . PHE A 1 87 ? -3.297 -10.121 1.051 1.00 91.00 87 PHE A N 1
ATOM 675 C CA . PHE A 1 87 ? -2.073 -10.584 1.690 1.00 91.00 87 PHE A CA 1
ATOM 676 C C . PHE A 1 87 ? -2.391 -10.988 3.119 1.00 91.00 87 PHE A C 1
ATOM 678 O O . PHE A 1 87 ? -3.290 -10.410 3.718 1.00 91.00 87 PHE A O 1
ATOM 685 N N . ASP A 1 88 ? -1.671 -11.956 3.669 1.00 88.69 88 ASP A N 1
ATOM 686 C CA . ASP A 1 88 ? -1.894 -12.358 5.057 1.00 88.69 88 ASP A CA 1
ATOM 687 C C . ASP A 1 88 ? -1.489 -11.204 5.976 1.00 88.69 88 ASP A C 1
ATOM 689 O O . ASP A 1 88 ? -2.271 -10.765 6.822 1.00 88.69 88 ASP A O 1
ATOM 693 N N . ASP A 1 89 ? -0.336 -10.606 5.679 1.00 88.44 89 ASP A N 1
ATOM 694 C CA . ASP A 1 89 ? 0.221 -9.511 6.451 1.00 88.44 89 ASP A CA 1
ATOM 695 C C . ASP A 1 89 ? 0.544 -8.297 5.586 1.00 88.44 89 ASP A C 1
ATOM 697 O O . ASP A 1 89 ? 1.221 -8.393 4.555 1.00 88.44 89 ASP A O 1
ATOM 701 N N . VAL A 1 90 ? 0.092 -7.133 6.043 1.00 93.00 90 VAL A N 1
ATOM 702 C CA . VAL A 1 90 ? 0.345 -5.850 5.389 1.00 93.00 90 VAL A CA 1
ATOM 703 C C . VAL A 1 90 ? 1.042 -4.909 6.352 1.00 93.00 90 VAL A C 1
ATOM 705 O O . VAL A 1 90 ? 0.563 -4.659 7.456 1.00 93.00 90 VAL A O 1
ATOM 708 N N . ILE A 1 91 ? 2.135 -4.319 5.880 1.00 94.81 91 ILE A N 1
ATOM 709 C CA . ILE A 1 91 ? 2.808 -3.198 6.527 1.00 94.81 91 ILE A CA 1
ATOM 710 C C . ILE A 1 91 ? 2.495 -1.953 5.712 1.00 94.81 91 ILE A C 1
ATOM 712 O O . ILE A 1 91 ? 3.024 -1.768 4.614 1.00 94.81 91 ILE A O 1
ATOM 716 N N . LEU A 1 92 ? 1.605 -1.113 6.229 1.00 97.19 92 LEU A N 1
ATOM 717 C CA . LEU A 1 92 ? 1.330 0.198 5.667 1.00 97.19 92 LEU A CA 1
ATOM 718 C C . LEU A 1 92 ? 2.418 1.159 6.145 1.00 97.19 92 LEU A C 1
ATOM 720 O O . LEU A 1 92 ? 2.427 1.559 7.309 1.00 97.19 92 LEU A O 1
ATOM 724 N N . PHE A 1 93 ? 3.340 1.491 5.245 1.00 96.75 93 PHE A N 1
ATOM 725 C CA . PHE A 1 93 ? 4.547 2.246 5.561 1.00 96.75 93 PHE A CA 1
ATOM 726 C C . PHE A 1 93 ? 4.452 3.691 5.062 1.00 96.75 93 PHE A C 1
ATOM 728 O O . PHE A 1 93 ? 4.282 3.925 3.861 1.00 96.75 93 PHE A O 1
ATOM 735 N N . ASN A 1 94 ? 4.603 4.649 5.982 1.00 95.75 94 ASN A N 1
ATOM 736 C CA . ASN A 1 94 ? 4.718 6.089 5.725 1.00 95.75 94 ASN A CA 1
ATOM 737 C C . ASN A 1 94 ? 3.633 6.644 4.781 1.00 95.75 94 ASN A C 1
ATOM 739 O O . ASN A 1 94 ? 3.899 7.461 3.897 1.00 95.75 94 ASN A O 1
ATOM 743 N N . PHE A 1 95 ? 2.392 6.186 4.955 1.00 96.38 95 PHE A N 1
ATOM 744 C CA . PHE A 1 95 ? 1.260 6.606 4.136 1.00 96.38 95 PHE A CA 1
ATOM 745 C C . PHE A 1 95 ? 0.952 8.108 4.261 1.00 96.38 95 PHE A C 1
ATOM 747 O O . PHE A 1 95 ? 0.787 8.795 3.252 1.00 96.38 95 PHE A O 1
ATOM 754 N N . PHE A 1 96 ? 0.872 8.621 5.488 1.00 95.38 96 PHE A N 1
ATOM 755 C CA . PHE A 1 96 ? 0.598 10.019 5.810 1.00 95.38 96 PHE A CA 1
ATOM 756 C C . PHE A 1 96 ? 1.795 10.912 5.493 1.00 95.38 96 PHE A C 1
ATOM 758 O O . PHE A 1 96 ? 1.592 11.985 4.920 1.00 95.38 96 PHE A O 1
ATOM 765 N N . ALA A 1 97 ? 3.015 10.446 5.777 1.00 92.75 97 ALA A N 1
ATOM 766 C CA . ALA A 1 97 ? 4.247 11.144 5.407 1.00 92.75 97 ALA A CA 1
ATOM 767 C C . ALA A 1 97 ? 4.357 11.372 3.885 1.00 92.75 97 ALA A C 1
ATOM 769 O O . ALA A 1 97 ? 4.767 12.446 3.447 1.00 92.75 97 ALA A O 1
ATOM 770 N N . GLY A 1 98 ? 3.939 10.393 3.072 1.00 85.06 98 GLY A N 1
ATOM 771 C CA . GLY A 1 98 ? 3.885 10.505 1.609 1.00 85.06 98 GLY A CA 1
ATOM 772 C C . GLY A 1 98 ? 2.621 11.181 1.056 1.00 85.06 98 GLY A C 1
ATOM 773 O O . GLY A 1 98 ? 2.475 11.324 -0.158 1.00 85.06 98 GLY A O 1
ATOM 774 N N . SER A 1 99 ? 1.666 11.581 1.902 1.00 91.81 99 SER A N 1
ATOM 775 C CA . SER A 1 99 ? 0.366 12.066 1.430 1.00 91.81 99 SER A CA 1
ATOM 776 C C . SER A 1 99 ? 0.415 13.562 1.050 1.00 91.81 99 SER A C 1
ATOM 778 O O . SER A 1 99 ? 0.753 14.405 1.889 1.00 91.81 99 SER A O 1
ATOM 780 N N . PRO A 1 100 ? -0.083 13.963 -0.136 1.00 91.75 100 PRO A N 1
ATOM 781 C CA . PRO A 1 100 ? -0.195 15.369 -0.531 1.00 91.75 100 PRO A CA 1
ATOM 782 C C . PRO A 1 100 ? -1.308 16.135 0.202 1.00 91.75 100 PRO A C 1
ATOM 784 O O . PRO A 1 100 ? -1.448 17.344 0.013 1.00 91.75 100 PRO A O 1
ATOM 787 N N . ALA A 1 101 ? -2.142 15.465 1.008 1.00 89.38 101 ALA A N 1
ATOM 788 C CA . ALA A 1 101 ? -3.211 16.130 1.750 1.00 89.38 101 ALA A CA 1
ATOM 789 C C . ALA A 1 101 ? -2.672 16.983 2.914 1.00 89.38 101 ALA A C 1
ATOM 791 O O . ALA A 1 101 ? -3.299 17.983 3.268 1.00 89.38 101 ALA A O 1
ATOM 792 N N . GLY A 1 102 ? -1.510 16.636 3.481 1.00 88.75 102 GLY A N 1
ATOM 793 C CA . GLY A 1 102 ? -0.850 17.402 4.541 1.00 88.75 102 GLY A CA 1
ATOM 794 C C . GLY A 1 102 ? -1.795 17.809 5.680 1.00 88.75 102 GLY A C 1
ATOM 795 O O . GLY A 1 102 ? -2.518 16.994 6.249 1.00 88.75 102 GLY A O 1
ATOM 796 N N . ASN A 1 103 ? -1.869 19.108 5.977 1.00 86.44 103 ASN A N 1
ATOM 797 C CA . ASN A 1 103 ? -2.712 19.632 7.057 1.00 86.44 103 ASN A CA 1
ATOM 798 C C . ASN A 1 103 ? -4.227 19.417 6.859 1.00 86.44 103 ASN A C 1
ATOM 800 O O . ASN A 1 103 ? -4.978 19.597 7.821 1.00 86.44 103 ASN A O 1
ATOM 804 N N . LYS A 1 104 ? -4.688 19.023 5.663 1.00 87.50 104 LYS A N 1
ATOM 805 C CA . LYS A 1 104 ? -6.105 18.737 5.385 1.00 87.50 104 LYS A CA 1
ATOM 806 C C . LYS A 1 104 ? -6.623 17.539 6.177 1.00 87.50 104 LYS A C 1
ATOM 808 O O . LYS A 1 104 ? -7.811 17.510 6.481 1.00 87.50 104 LYS A O 1
ATOM 813 N N . TRP A 1 105 ? -5.755 16.618 6.608 1.00 90.38 105 TRP A N 1
ATOM 814 C CA . TRP A 1 105 ? -6.132 15.517 7.507 1.00 90.38 105 TRP A CA 1
ATOM 815 C C . TRP A 1 105 ? -6.765 15.993 8.819 1.00 90.38 105 TRP A C 1
ATOM 817 O O . TRP A 1 105 ? -7.551 15.270 9.420 1.00 90.38 105 TRP A O 1
ATOM 827 N N . ARG A 1 106 ? -6.506 17.236 9.251 1.00 88.12 106 ARG A N 1
ATOM 828 C CA . ARG A 1 106 ? -7.099 17.803 10.472 1.00 88.12 106 ARG A CA 1
ATOM 829 C C . ARG A 1 106 ? -8.625 17.845 10.460 1.00 88.12 106 ARG A C 1
ATOM 831 O O . ARG A 1 106 ? -9.201 17.829 11.540 1.00 88.12 106 ARG A O 1
ATOM 838 N N . ILE A 1 107 ? -9.262 17.862 9.285 1.00 83.06 107 ILE A N 1
ATOM 839 C CA . ILE A 1 107 ? -10.729 17.859 9.173 1.00 83.06 107 ILE A CA 1
ATOM 840 C C . ILE A 1 107 ? -11.361 16.589 9.760 1.00 83.06 107 ILE A C 1
ATOM 842 O O . ILE A 1 107 ? -12.520 16.604 10.149 1.00 83.06 107 ILE A O 1
ATOM 846 N N . ILE A 1 108 ? -10.595 15.498 9.894 1.00 85.56 108 ILE A N 1
ATOM 847 C CA . ILE A 1 108 ? -11.061 14.273 10.556 1.00 85.56 108 ILE A CA 1
ATOM 848 C C . ILE A 1 108 ? -11.470 14.542 12.016 1.00 85.56 108 ILE A C 1
ATOM 850 O O . ILE A 1 108 ? -12.379 13.896 12.519 1.00 85.56 108 ILE A O 1
ATOM 854 N N . LYS A 1 109 ? -10.900 15.566 12.671 1.00 84.44 109 LYS A N 1
ATOM 855 C CA . LYS A 1 109 ? -11.291 15.984 14.032 1.00 84.44 109 LYS A CA 1
ATOM 856 C C . LYS A 1 109 ? -12.689 16.604 14.117 1.00 84.44 109 LYS A C 1
ATOM 858 O O . LYS A 1 109 ? -13.209 16.788 15.215 1.00 84.44 109 LYS A O 1
ATOM 863 N N . ASP A 1 110 ? -13.280 16.966 12.981 1.00 79.50 110 ASP A N 1
ATOM 864 C CA . ASP A 1 110 ? -14.644 17.493 12.925 1.00 79.50 110 ASP A CA 1
ATOM 865 C C . ASP A 1 110 ? -15.695 16.377 12.870 1.00 79.50 110 ASP A C 1
ATOM 867 O O . ASP A 1 110 ? -16.888 16.679 12.932 1.00 79.50 110 ASP A O 1
ATOM 871 N N . ILE A 1 111 ? -15.267 15.110 12.775 1.00 76.38 111 ILE A N 1
ATOM 872 C CA . ILE A 1 111 ? -16.153 13.959 12.920 1.00 76.38 111 ILE A CA 1
ATOM 873 C C . ILE A 1 111 ? -16.496 13.796 14.395 1.00 76.38 111 ILE A C 1
ATOM 875 O O . ILE A 1 111 ? -15.615 13.663 15.242 1.00 76.38 111 ILE A O 1
ATOM 879 N N . THR A 1 112 ? -17.785 13.766 14.698 1.00 70.81 112 THR A N 1
ATOM 880 C CA . THR A 1 112 ? -18.298 13.406 16.016 1.00 70.81 112 THR A CA 1
ATOM 881 C C . THR A 1 112 ? -19.061 12.096 15.918 1.00 70.81 112 THR A C 1
ATOM 883 O O . THR A 1 112 ? -19.885 11.917 15.019 1.00 70.81 112 THR A O 1
ATOM 886 N N . MET A 1 113 ? -18.791 11.193 16.854 1.00 67.12 113 MET A N 1
ATOM 887 C CA . MET A 1 113 ? -19.529 9.946 17.014 1.00 67.12 113 MET A CA 1
ATOM 888 C C . MET A 1 113 ? -20.689 10.172 17.976 1.00 67.12 113 MET A C 1
ATOM 890 O O . MET A 1 113 ? -20.508 10.745 19.051 1.00 67.12 113 MET A O 1
ATOM 894 N N . THR A 1 114 ? -21.882 9.725 17.604 1.00 65.44 114 THR A N 1
ATOM 895 C CA . THR A 1 114 ? -23.047 9.735 18.493 1.00 65.44 114 THR A CA 1
ATOM 896 C C . THR A 1 114 ? -23.618 8.327 18.548 1.00 65.44 114 THR A C 1
ATOM 898 O O . THR A 1 114 ? -23.859 7.709 17.510 1.00 65.44 114 THR A O 1
ATOM 901 N N . ALA A 1 115 ? -23.768 7.798 19.762 1.00 60.81 115 ALA A N 1
ATOM 902 C CA . ALA A 1 115 ? -24.445 6.530 19.982 1.00 60.81 115 ALA A CA 1
ATOM 903 C C . ALA A 1 115 ? -25.948 6.770 19.827 1.00 60.81 115 ALA A C 1
ATOM 905 O O . ALA A 1 115 ? -26.546 7.512 20.609 1.00 60.81 115 ALA A O 1
ATOM 906 N N . GLU A 1 116 ? -26.546 6.170 18.805 1.00 61.00 116 GLU A N 1
ATOM 907 C CA . GLU A 1 116 ? -27.987 6.206 18.600 1.00 61.00 116 GLU A CA 1
ATOM 908 C C . GLU A 1 116 ? -28.568 4.809 18.819 1.00 61.00 116 GLU A C 1
ATOM 910 O O . GLU A 1 116 ? -27.961 3.791 18.480 1.00 61.00 116 GLU A O 1
ATOM 915 N N . LYS A 1 117 ? -29.767 4.767 19.401 1.00 54.09 117 LYS A N 1
ATOM 916 C CA . LYS A 1 117 ? -30.524 3.535 19.614 1.00 54.09 117 LYS A CA 1
ATOM 917 C C . LYS A 1 117 ? -31.616 3.449 18.556 1.00 54.09 117 LYS A C 1
ATOM 919 O O . LYS A 1 117 ? -32.438 4.361 18.457 1.00 54.09 117 LYS A O 1
ATOM 924 N N . ARG A 1 118 ? -31.642 2.370 17.771 1.00 54.00 118 ARG A N 1
ATOM 925 C CA . ARG A 1 118 ? -32.759 2.060 16.863 1.00 54.00 118 ARG A CA 1
ATOM 926 C C . ARG A 1 118 ? -33.456 0.782 17.283 1.00 54.00 118 ARG A C 1
ATOM 928 O O . ARG A 1 118 ? -32.865 -0.107 17.881 1.00 54.00 118 ARG A O 1
ATOM 935 N N . ILE A 1 119 ? -34.726 0.723 16.918 1.00 52.91 119 ILE A N 1
ATOM 936 C CA . ILE A 1 119 ? -35.561 -0.463 17.032 1.00 52.91 119 ILE A CA 1
ATOM 937 C C . ILE A 1 119 ? -35.129 -1.448 15.946 1.00 52.91 119 ILE A C 1
ATOM 939 O O . ILE A 1 119 ? -35.146 -1.099 14.761 1.00 52.91 119 ILE A O 1
ATOM 943 N N . LYS A 1 120 ? -34.752 -2.664 16.339 1.00 50.22 120 LYS A N 1
ATOM 944 C CA . LYS A 1 120 ? -34.498 -3.763 15.413 1.00 50.22 120 LYS A CA 1
ATOM 945 C C . LYS A 1 120 ? -35.838 -4.302 14.932 1.00 50.22 120 LYS A C 1
ATOM 947 O O . LYS A 1 120 ? -36.589 -4.921 15.682 1.00 50.22 120 LYS A O 1
ATOM 952 N N . LEU A 1 121 ? -36.167 -4.030 13.675 1.00 55.44 121 LEU A N 1
ATOM 953 C CA . LEU A 1 121 ? -37.380 -4.565 13.069 1.00 55.44 121 LEU A CA 1
ATOM 954 C C . LEU A 1 121 ? -37.141 -6.044 12.734 1.00 55.44 121 LEU A C 1
ATOM 956 O O . LEU A 1 121 ? -36.315 -6.349 11.874 1.00 55.44 121 LEU A O 1
ATOM 960 N N . LYS A 1 122 ? -37.864 -6.958 13.393 1.00 51.62 122 LYS A N 1
ATOM 961 C CA . LYS A 1 122 ? -37.949 -8.371 12.989 1.00 51.62 122 LYS A CA 1
ATOM 962 C C . LYS A 1 122 ? -38.786 -8.456 11.711 1.00 51.62 122 LYS A C 1
ATOM 964 O O . LYS A 1 122 ? -40.000 -8.621 11.763 1.00 51.62 122 LYS A O 1
ATOM 969 N N . ILE A 1 123 ? -38.163 -8.235 10.557 1.00 54.72 123 ILE A N 1
ATOM 970 C CA . ILE A 1 123 ? -38.819 -8.432 9.262 1.00 54.72 123 ILE A CA 1
ATOM 971 C C . ILE A 1 123 ? -38.464 -9.844 8.795 1.00 54.72 123 ILE A C 1
ATOM 973 O O . ILE A 1 123 ? -37.463 -10.034 8.112 1.00 54.72 123 ILE A O 1
ATOM 977 N N . ASP A 1 124 ? -39.277 -10.828 9.182 1.00 45.72 124 ASP A N 1
ATOM 978 C CA . ASP A 1 124 ? -39.121 -12.225 8.740 1.00 45.72 124 ASP A CA 1
ATOM 979 C C . ASP A 1 124 ? -39.652 -12.462 7.306 1.00 45.72 124 ASP A C 1
ATOM 981 O O . ASP A 1 124 ? -39.514 -13.552 6.755 1.00 45.72 124 ASP A O 1
ATOM 985 N N . GLU A 1 125 ? -40.242 -11.447 6.665 1.00 50.50 125 GLU A N 1
ATOM 986 C CA . GLU A 1 125 ? -40.750 -11.526 5.291 1.00 50.50 125 GLU A CA 1
ATOM 987 C C . GLU A 1 125 ? -39.811 -10.822 4.299 1.00 50.50 125 GLU A C 1
ATOM 989 O O . GLU A 1 125 ? -39.632 -9.603 4.355 1.00 50.50 125 GLU A O 1
ATOM 994 N N . GLU A 1 126 ? -39.255 -11.568 3.337 1.00 46.34 126 GLU A N 1
ATOM 995 C CA . GLU A 1 126 ? -38.556 -10.992 2.182 1.00 46.34 126 GLU A CA 1
ATOM 996 C C . GLU A 1 126 ? -39.475 -10.013 1.433 1.00 46.34 126 GLU A C 1
ATOM 998 O O . GLU A 1 126 ? -40.450 -10.397 0.787 1.00 46.34 126 GLU A O 1
ATOM 1003 N N . LEU A 1 127 ? -39.146 -8.722 1.491 1.00 49.03 127 LEU A N 1
ATOM 1004 C CA . LEU A 1 127 ? -39.808 -7.691 0.697 1.00 49.03 127 LEU A CA 1
ATOM 1005 C C . LEU A 1 127 ? -39.385 -7.843 -0.767 1.00 49.03 127 LEU A C 1
ATOM 1007 O O . LEU A 1 127 ? -38.285 -7.449 -1.158 1.00 49.03 127 LEU 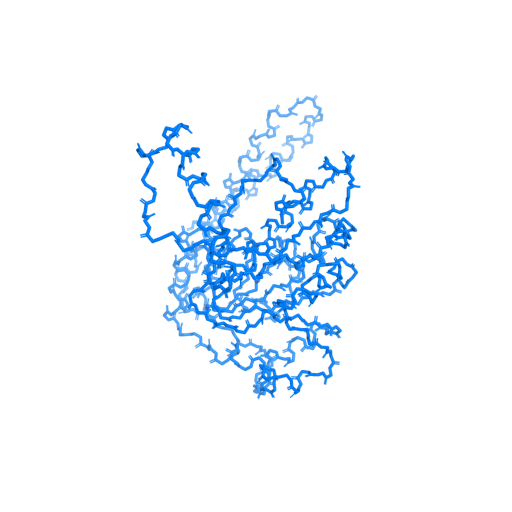A O 1
ATOM 1011 N N . THR A 1 128 ? -40.259 -8.412 -1.594 1.00 48.03 128 THR A N 1
ATOM 1012 C CA . THR A 1 128 ? -40.006 -8.493 -3.036 1.00 48.03 128 THR A CA 1
ATOM 1013 C C . THR A 1 128 ? -40.282 -7.147 -3.709 1.00 48.03 128 THR A C 1
ATOM 1015 O O . THR A 1 128 ? -41.208 -6.421 -3.345 1.00 48.03 128 THR A O 1
ATOM 1018 N N . ILE A 1 129 ? -39.499 -6.809 -4.743 1.00 50.59 129 ILE A N 1
ATOM 1019 C CA . ILE A 1 129 ? -39.625 -5.545 -5.500 1.00 50.59 129 ILE A CA 1
ATOM 1020 C C . ILE A 1 129 ? -41.047 -5.338 -6.065 1.00 50.59 129 ILE A C 1
ATOM 1022 O O . ILE A 1 129 ? -41.473 -4.212 -6.310 1.00 50.59 129 ILE A O 1
ATOM 1026 N N . ASN A 1 130 ? -41.804 -6.420 -6.234 1.00 54.25 130 ASN A N 1
ATOM 1027 C CA . ASN A 1 130 ? -43.153 -6.405 -6.789 1.00 54.25 130 ASN A CA 1
ATOM 1028 C C . ASN A 1 130 ? -44.231 -5.923 -5.794 1.00 54.25 130 ASN A C 1
ATOM 1030 O O . ASN A 1 130 ? -45.338 -5.616 -6.228 1.00 54.25 130 ASN A O 1
ATOM 1034 N N . GLU A 1 131 ? -43.922 -5.809 -4.496 1.00 50.97 131 GLU A N 1
ATOM 1035 C CA . GLU A 1 131 ? -44.841 -5.325 -3.445 1.00 50.97 131 GLU A CA 1
ATOM 1036 C C . GLU A 1 131 ? -44.700 -3.811 -3.155 1.00 50.97 131 GLU A C 1
ATOM 1038 O O . GLU A 1 131 ? -45.325 -3.276 -2.240 1.00 50.97 131 GLU A O 1
ATOM 1043 N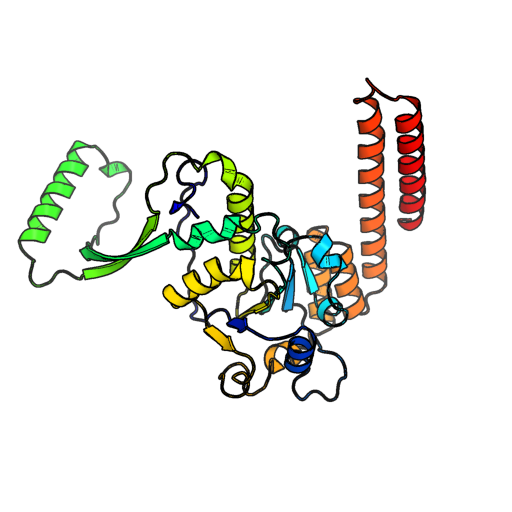 N . LEU A 1 132 ? -43.884 -3.095 -3.940 1.00 50.69 132 LEU A N 1
ATOM 1044 C CA . LEU A 1 132 ? -43.498 -1.689 -3.735 1.00 50.69 132 LEU A CA 1
ATOM 1045 C C . LEU A 1 132 ? -44.436 -0.653 -4.383 1.00 50.69 132 LEU A C 1
ATOM 1047 O O . LEU A 1 132 ? -43.997 0.461 -4.682 1.00 50.69 132 LEU A O 1
ATOM 1051 N N . ASP A 1 133 ? -45.719 -0.953 -4.615 1.00 61.44 133 ASP A N 1
ATOM 1052 C CA . ASP A 1 133 ? -46.630 0.159 -4.910 1.00 61.44 133 ASP A CA 1
ATOM 1053 C C . ASP A 1 133 ? -46.704 1.077 -3.671 1.00 61.44 133 ASP A C 1
ATOM 1055 O O . ASP A 1 133 ? -46.745 0.611 -2.527 1.00 61.44 133 ASP A O 1
ATOM 1059 N N . ALA A 1 134 ? -46.661 2.396 -3.887 1.00 57.69 134 ALA A N 1
ATOM 1060 C CA . ALA A 1 134 ? -46.540 3.374 -2.802 1.00 57.69 134 ALA A CA 1
ATOM 1061 C C . ALA A 1 134 ? -47.660 3.240 -1.752 1.00 57.69 134 ALA A C 1
ATOM 1063 O O . ALA A 1 134 ? -47.449 3.508 -0.571 1.00 57.69 134 ALA A O 1
ATOM 1064 N N . THR A 1 135 ? -48.842 2.771 -2.163 1.00 69.44 135 THR A N 1
ATOM 1065 C CA . THR A 1 135 ? -49.991 2.605 -1.269 1.00 69.44 135 THR A CA 1
ATOM 1066 C C . THR A 1 135 ? -49.896 1.352 -0.401 1.00 69.44 135 THR A C 1
ATOM 1068 O O . THR A 1 135 ? -50.307 1.383 0.763 1.00 69.44 135 THR A O 1
ATOM 1071 N N . GLN A 1 136 ? -49.330 0.264 -0.924 1.00 62.06 136 GLN A N 1
ATOM 1072 C CA . GLN A 1 136 ? -49.049 -0.957 -0.171 1.00 62.06 136 GLN A CA 1
ATOM 1073 C C . GLN A 1 136 ? -47.894 -0.741 0.805 1.00 62.06 136 GLN A C 1
ATOM 1075 O O . GLN A 1 136 ? -48.011 -1.136 1.969 1.00 62.06 136 GLN A O 1
ATOM 1080 N N . PHE A 1 137 ? -46.852 -0.021 0.380 1.00 61.91 137 PHE A N 1
ATOM 1081 C CA . PHE A 1 137 ? -45.738 0.378 1.239 1.00 61.91 137 PHE A CA 1
ATOM 1082 C C . PHE A 1 137 ? -46.216 1.215 2.434 1.00 61.91 137 PHE A C 1
ATOM 1084 O O . PHE A 1 137 ? -45.948 0.859 3.582 1.00 61.91 137 PHE A O 1
ATOM 1091 N N . ASP A 1 138 ? -47.008 2.267 2.192 1.00 64.94 138 ASP A N 1
ATOM 1092 C CA . ASP A 1 138 ? -47.546 3.116 3.262 1.00 64.94 138 ASP A CA 1
ATOM 1093 C C . ASP A 1 138 ? -48.449 2.336 4.228 1.00 64.94 138 ASP A C 1
ATOM 1095 O O . ASP A 1 138 ? -48.396 2.541 5.445 1.00 64.94 138 ASP A O 1
ATOM 1099 N N . ARG A 1 139 ? -49.256 1.395 3.717 1.00 69.38 139 ARG A N 1
ATOM 1100 C CA . ARG A 1 139 ? -50.082 0.510 4.556 1.00 69.38 139 ARG A CA 1
ATOM 1101 C C . ARG A 1 139 ? -49.238 -0.415 5.429 1.00 69.38 139 ARG A C 1
ATOM 1103 O O . ARG A 1 139 ? -49.545 -0.539 6.617 1.00 69.38 139 ARG A O 1
ATOM 1110 N N . LYS A 1 140 ? -48.206 -1.051 4.866 1.00 66.62 140 LYS A N 1
ATOM 1111 C CA . LYS A 1 140 ? -47.325 -1.986 5.587 1.00 66.62 140 LYS A CA 1
ATOM 1112 C C . LYS A 1 140 ? -46.509 -1.231 6.643 1.00 66.62 140 LYS A C 1
ATOM 1114 O O . LYS A 1 140 ? -46.511 -1.621 7.806 1.00 66.62 140 LYS A O 1
ATOM 1119 N N . MET A 1 141 ? -45.967 -0.060 6.297 1.00 61.88 141 MET A N 1
ATOM 1120 C CA . MET A 1 141 ? -45.277 0.834 7.238 1.00 61.88 141 MET A CA 1
ATOM 1121 C C . MET A 1 141 ? -46.185 1.350 8.358 1.00 61.88 141 MET A C 1
ATOM 1123 O O . MET A 1 141 ? -45.734 1.509 9.492 1.00 61.88 141 MET A O 1
ATOM 1127 N N . LYS A 1 142 ? -47.463 1.623 8.074 1.00 72.94 142 LYS A N 1
ATOM 1128 C CA . LYS A 1 142 ? -48.425 2.052 9.098 1.00 72.94 142 LYS A CA 1
ATOM 1129 C C . LYS A 1 142 ? -48.768 0.927 10.077 1.00 72.94 142 LYS A C 1
ATOM 1131 O O . LYS A 1 142 ? -48.872 1.218 11.264 1.00 72.94 142 LYS A O 1
ATOM 1136 N N . LYS A 1 143 ? -48.897 -0.318 9.601 1.00 67.69 143 LYS A N 1
ATOM 1137 C CA . LYS A 1 143 ? -49.066 -1.505 10.458 1.00 67.69 143 LYS A CA 1
ATOM 1138 C C . LYS A 1 143 ? -47.844 -1.748 11.343 1.00 67.69 143 LYS A C 1
ATOM 1140 O O . LYS A 1 143 ? -48.004 -1.804 12.552 1.00 67.69 143 LYS A O 1
ATOM 1145 N N . LEU A 1 144 ? -46.640 -1.732 10.766 1.00 63.59 144 LEU A N 1
ATOM 1146 C CA . LEU A 1 144 ? -45.380 -1.855 11.513 1.00 63.59 144 LEU A CA 1
ATOM 1147 C C . LEU A 1 144 ? -45.258 -0.795 12.619 1.00 63.59 144 LEU A C 1
ATOM 1149 O O . LEU A 1 144 ? -44.915 -1.106 13.751 1.00 63.59 144 LEU A O 1
ATOM 1153 N N . ARG A 1 145 ? -45.602 0.469 12.331 1.00 66.19 145 ARG A N 1
ATOM 1154 C CA . ARG A 1 145 ? -45.615 1.548 13.342 1.00 66.19 145 ARG A CA 1
ATOM 1155 C C . ARG A 1 145 ? -46.634 1.333 14.466 1.00 66.19 145 ARG A C 1
ATOM 1157 O O . ARG A 1 145 ? -46.528 2.003 15.490 1.00 66.19 145 ARG A O 1
ATOM 1164 N N . GLN A 1 146 ? -47.656 0.516 14.233 1.00 65.00 146 GLN A N 1
ATOM 1165 C CA . GLN A 1 146 ? -48.724 0.230 15.183 1.00 65.00 146 GLN A CA 1
ATOM 1166 C C . GLN A 1 146 ? -48.359 -0.987 16.044 1.00 65.00 146 GLN A C 1
ATOM 1168 O O . GLN A 1 146 ? -48.482 -0.899 17.256 1.00 65.00 146 GLN A O 1
ATOM 1173 N N . GLU A 1 147 ? -47.784 -2.030 15.444 1.00 60.94 147 GLU A N 1
ATOM 1174 C CA . GLU A 1 147 ? -47.225 -3.203 16.140 1.00 60.94 147 GLU A CA 1
ATOM 1175 C C . GLU A 1 147 ? -46.053 -2.808 17.059 1.00 60.94 147 GLU A C 1
ATOM 1177 O O . GLU A 1 147 ? -46.034 -3.162 18.231 1.00 60.94 147 GLU A O 1
ATOM 1182 N N . VAL A 1 148 ? -45.151 -1.931 16.594 1.00 58.91 148 VAL A N 1
ATOM 1183 C CA . VAL A 1 148 ? -44.046 -1.378 17.411 1.00 58.91 148 VAL A CA 1
ATOM 1184 C C . VAL A 1 148 ? -44.535 -0.585 18.636 1.00 58.91 148 VAL A C 1
ATOM 1186 O O . VAL A 1 148 ? -43.790 -0.437 19.599 1.00 58.91 148 VAL A O 1
ATOM 1189 N N . LYS A 1 149 ? -45.767 -0.056 18.616 1.00 59.44 149 LYS A N 1
ATOM 1190 C CA . LYS A 1 149 ? -46.364 0.647 19.766 1.00 59.44 149 LYS A CA 1
ATOM 1191 C C . LYS A 1 149 ? -47.033 -0.288 20.773 1.00 59.44 149 LYS A C 1
ATOM 1193 O O . LYS A 1 149 ? -47.296 0.149 21.887 1.00 59.44 149 LYS A O 1
ATOM 1198 N N . GLU A 1 150 ? -47.380 -1.508 20.373 1.00 56.81 150 GLU A N 1
ATOM 1199 C CA . GLU A 1 150 ? -48.074 -2.473 21.233 1.00 56.81 150 GLU A CA 1
ATOM 1200 C C . GLU A 1 150 ? -47.080 -3.387 21.978 1.00 56.81 150 GLU A C 1
ATOM 1202 O O . GLU A 1 150 ? -47.354 -3.746 23.119 1.00 56.81 150 GLU A O 1
ATOM 1207 N N . ASP A 1 151 ? -45.894 -3.644 21.408 1.00 53.41 151 ASP A N 1
ATOM 1208 C CA . ASP A 1 151 ? -44.818 -4.478 21.985 1.00 53.41 151 ASP A CA 1
ATOM 1209 C C . ASP A 1 151 ? -43.662 -3.669 22.630 1.00 53.41 151 ASP A C 1
ATOM 1211 O O . ASP A 1 151 ? -42.506 -4.089 22.594 1.00 53.41 151 ASP A O 1
ATOM 1215 N N . GLU A 1 152 ? -43.924 -2.497 23.232 1.00 52.12 152 GLU A N 1
ATOM 1216 C CA . GLU A 1 152 ? -42.873 -1.618 23.808 1.00 52.12 152 GLU A CA 1
ATOM 1217 C C . GLU A 1 152 ? -41.964 -2.303 24.861 1.00 52.12 152 GLU A C 1
ATOM 1219 O O . GLU A 1 152 ? -40.847 -1.836 25.090 1.00 52.12 152 GLU A O 1
ATOM 1224 N N . GLU A 1 153 ? -42.391 -3.415 25.476 1.00 52.44 153 GLU A N 1
ATOM 1225 C CA . GLU A 1 153 ? -41.611 -4.153 26.486 1.00 52.44 153 GLU A CA 1
ATOM 1226 C C . GLU A 1 153 ? -40.639 -5.211 25.909 1.00 52.44 153 GLU A C 1
ATOM 1228 O O . GLU A 1 153 ? -39.733 -5.638 26.625 1.00 52.44 153 GLU A O 1
ATOM 1233 N N . GLU A 1 154 ? -40.743 -5.592 24.626 1.00 52.12 154 GLU A N 1
ATOM 1234 C CA . GLU A 1 154 ? -39.934 -6.670 24.005 1.00 52.12 154 GLU A CA 1
ATOM 1235 C C . GLU A 1 154 ? -39.178 -6.240 22.726 1.00 52.12 154 GLU A C 1
ATOM 1237 O O . GLU A 1 154 ? -38.768 -7.061 21.898 1.00 52.12 154 GLU A O 1
ATOM 1242 N N . VAL A 1 155 ? -38.948 -4.936 22.548 1.00 54.88 155 VAL A N 1
ATOM 1243 C CA . VAL A 1 155 ? -38.233 -4.416 21.375 1.00 54.88 155 VAL A CA 1
ATOM 1244 C C . VAL A 1 155 ? -36.720 -4.621 21.512 1.00 54.88 155 VAL A C 1
ATOM 1246 O O . VAL A 1 155 ? -36.057 -3.956 22.310 1.00 54.88 155 VAL A O 1
ATOM 1249 N N . GLU A 1 156 ? -36.140 -5.507 20.693 1.00 49.38 156 GLU A N 1
ATOM 1250 C CA . GLU A 1 156 ? -34.682 -5.595 20.536 1.00 49.38 156 GLU A CA 1
ATOM 1251 C C . GLU A 1 156 ? -34.144 -4.246 20.029 1.00 49.38 156 GLU A C 1
ATOM 1253 O O . GLU A 1 156 ? -34.497 -3.777 18.945 1.00 49.38 156 GLU A O 1
ATOM 1258 N N . MET A 1 157 ? -33.290 -3.603 20.824 1.00 47.03 157 MET A N 1
ATOM 1259 C CA . MET A 1 157 ? -32.641 -2.345 20.460 1.00 47.03 157 MET A CA 1
ATOM 1260 C C . MET A 1 157 ? -31.251 -2.632 19.897 1.00 47.03 157 MET A C 1
ATOM 1262 O O . MET A 1 157 ? -30.444 -3.300 20.542 1.00 47.03 157 MET A O 1
ATOM 1266 N N . GLU A 1 158 ? -30.950 -2.081 18.726 1.00 45.62 158 GLU A N 1
ATOM 1267 C CA . GLU A 1 158 ? -29.594 -2.063 18.181 1.00 45.62 158 GLU A CA 1
ATOM 1268 C C . GLU A 1 158 ? -28.953 -0.699 18.451 1.00 45.62 158 GLU A C 1
ATOM 1270 O O . GLU A 1 158 ? -29.475 0.356 18.068 1.00 45.62 158 GLU A O 1
ATOM 1275 N N . GLU A 1 159 ? -27.809 -0.725 19.134 1.00 47.38 159 GLU A N 1
ATOM 1276 C CA . GLU A 1 159 ? -26.919 0.426 19.245 1.00 47.38 159 GLU A CA 1
ATOM 1277 C C . GLU A 1 159 ? -26.053 0.506 17.990 1.00 47.38 159 GLU A C 1
ATOM 1279 O O . GLU A 1 159 ? -25.383 -0.455 17.609 1.00 47.38 159 GLU A O 1
ATOM 1284 N N . TYR A 1 160 ? -26.048 1.669 17.346 1.00 49.44 160 TYR A N 1
ATOM 1285 C CA . TYR A 1 160 ? -25.142 1.939 16.238 1.00 49.44 160 TYR A CA 1
ATOM 1286 C C . TYR A 1 160 ? -24.517 3.320 16.396 1.00 49.44 160 TYR A C 1
ATOM 1288 O O . TYR A 1 160 ? -25.110 4.268 16.917 1.00 49.44 160 TYR A O 1
ATOM 1296 N N . THR A 1 161 ? -23.291 3.439 15.904 1.00 48.72 161 THR A N 1
ATOM 1297 C CA . THR A 1 161 ? -22.587 4.714 15.859 1.00 48.72 161 THR A CA 1
ATOM 1298 C C . THR A 1 161 ? -22.995 5.474 14.608 1.00 48.72 161 THR A C 1
ATOM 1300 O O . THR A 1 161 ? -22.766 5.002 13.490 1.00 48.72 161 THR A O 1
ATOM 1303 N N . GLN A 1 162 ? -23.545 6.674 14.780 1.00 56.12 162 GLN A N 1
ATOM 1304 C CA . GLN A 1 162 ? -23.705 7.627 13.689 1.00 56.12 162 GLN A CA 1
ATOM 1305 C C . GLN A 1 162 ? -22.550 8.635 13.682 1.00 56.12 162 GLN A C 1
ATOM 1307 O O . GLN A 1 162 ? -22.100 9.109 14.726 1.00 56.12 162 GLN A O 1
ATOM 1312 N N . LEU A 1 163 ? -22.041 8.923 12.483 1.00 57.69 163 LEU A N 1
ATOM 1313 C CA . LEU A 1 163 ? -20.960 9.878 12.255 1.00 57.69 163 LEU A CA 1
ATOM 1314 C C . LEU A 1 163 ? -21.560 11.192 11.757 1.00 57.69 163 LEU A C 1
ATOM 1316 O O . LEU A 1 163 ? -22.152 11.230 10.676 1.00 57.69 163 LEU A O 1
ATOM 1320 N N . HIS A 1 164 ? -21.354 12.270 12.507 1.00 59.72 164 HIS A N 1
ATOM 1321 C CA . HIS A 1 164 ? -21.723 13.626 12.100 1.00 59.72 164 HIS A CA 1
ATOM 1322 C C . HIS A 1 164 ? -20.469 14.446 11.802 1.00 59.72 164 HIS A C 1
ATOM 1324 O O . HIS A 1 164 ? -19.439 14.267 12.444 1.00 59.72 164 HIS A O 1
ATOM 1330 N N . VAL A 1 165 ? -20.551 15.356 10.831 1.00 64.56 165 VAL A N 1
ATOM 1331 C CA . VAL A 1 165 ? -19.504 16.349 10.554 1.00 64.56 165 VAL A CA 1
ATOM 1332 C C . VAL A 1 165 ? -20.038 17.707 10.989 1.00 64.56 165 VAL A C 1
ATOM 1334 O O . VAL A 1 165 ? -21.169 18.054 10.648 1.00 64.56 165 VAL A O 1
ATOM 1337 N N . LYS A 1 166 ? -19.245 18.483 11.734 1.00 64.06 166 LYS A N 1
ATOM 1338 C CA . LYS A 1 166 ? -19.623 19.854 12.116 1.00 64.06 166 LYS A CA 1
ATOM 1339 C C . LYS A 1 166 ? -19.919 20.690 10.863 1.00 64.06 166 LYS A C 1
ATOM 1341 O O . LYS A 1 166 ? -19.098 20.733 9.949 1.00 64.06 166 LYS A O 1
ATOM 1346 N N . GLU A 1 167 ? -21.083 21.345 10.822 1.00 54.84 167 GLU A N 1
ATOM 1347 C CA . GLU A 1 167 ? -21.564 22.101 9.656 1.00 54.84 167 GLU A CA 1
ATOM 1348 C C . GLU A 1 167 ? -20.511 23.089 9.125 1.00 54.84 167 GLU A C 1
ATOM 1350 O O . GLU A 1 167 ? -20.128 24.047 9.800 1.00 54.84 167 GLU A O 1
ATOM 1355 N N . ARG A 1 168 ? -20.057 22.875 7.882 1.00 54.84 168 ARG A N 1
ATOM 1356 C CA . ARG A 1 168 ? -19.275 23.845 7.099 1.00 54.84 168 ARG A CA 1
ATOM 1357 C C . ARG A 1 168 ? -19.674 23.773 5.626 1.00 54.84 168 ARG A C 1
ATOM 1359 O O . ARG A 1 168 ? -19.071 23.048 4.840 1.00 54.84 168 ARG A O 1
ATOM 1366 N N . ASN A 1 169 ? -20.672 24.572 5.256 1.00 51.00 169 ASN A N 1
ATOM 1367 C CA . ASN A 1 169 ? -21.256 24.606 3.908 1.00 51.00 169 ASN A CA 1
ATOM 1368 C C . ASN A 1 169 ? -20.306 25.107 2.794 1.00 51.00 169 ASN A C 1
ATOM 1370 O O . ASN A 1 169 ? -20.641 24.993 1.621 1.00 51.00 169 ASN A O 1
ATOM 1374 N N . GLU A 1 170 ? -19.113 25.623 3.112 1.00 50.41 170 GLU A N 1
ATOM 1375 C CA . GLU A 1 170 ? -18.245 26.294 2.125 1.00 50.41 170 GLU A CA 1
ATOM 1376 C C . GLU A 1 170 ? -16.956 25.533 1.752 1.00 50.41 170 GLU A C 1
ATOM 1378 O O . GLU A 1 170 ? -16.236 25.953 0.849 1.00 50.41 170 GLU A O 1
ATOM 1383 N N . ILE A 1 171 ? -16.647 24.396 2.388 1.00 52.25 171 ILE A N 1
ATOM 1384 C CA . ILE A 1 171 ? -15.294 23.797 2.329 1.00 52.25 171 ILE A CA 1
ATOM 1385 C C . ILE A 1 171 ? -15.192 22.546 1.422 1.00 52.25 171 ILE A C 1
ATOM 1387 O O . ILE A 1 171 ? -14.129 21.957 1.261 1.00 52.25 171 ILE A O 1
ATOM 1391 N N . LEU A 1 172 ? -16.258 22.124 0.743 1.00 55.66 172 LEU A N 1
ATOM 1392 C CA . LEU A 1 172 ? -16.259 20.822 0.054 1.00 55.66 172 LEU A CA 1
ATOM 1393 C C . LEU A 1 172 ? -15.488 20.781 -1.281 1.00 55.66 172 LEU A C 1
ATOM 1395 O O . LEU A 1 172 ? -15.032 19.712 -1.688 1.00 55.66 172 LEU A O 1
ATOM 1399 N N . ARG A 1 173 ? -15.264 21.924 -1.952 1.00 51.66 173 ARG A N 1
ATOM 1400 C CA . ARG A 1 173 ? -14.527 21.952 -3.237 1.00 51.66 173 ARG A CA 1
ATOM 1401 C C . ARG A 1 173 ? -13.002 21.815 -3.093 1.00 51.66 173 ARG A C 1
ATOM 1403 O O . ARG A 1 173 ? -12.364 21.356 -4.036 1.00 51.66 173 ARG A O 1
ATOM 1410 N N . ASP A 1 174 ? -12.423 22.115 -1.927 1.00 58.00 174 ASP A N 1
ATOM 1411 C CA . ASP A 1 174 ? -10.958 22.170 -1.724 1.00 58.00 174 ASP A CA 1
ATOM 1412 C C . ASP A 1 174 ? -10.317 20.881 -1.161 1.00 58.00 174 ASP A C 1
ATOM 1414 O O . ASP A 1 174 ? -9.100 20.806 -0.925 1.00 58.00 174 ASP A O 1
ATOM 1418 N N . PHE A 1 175 ? -11.117 19.824 -0.986 1.00 71.06 175 PHE A N 1
ATOM 1419 C CA . PHE A 1 175 ? -10.692 18.560 -0.374 1.00 71.06 175 PHE A CA 1
ATOM 1420 C C . PHE A 1 175 ? -10.689 17.364 -1.336 1.00 71.06 175 PHE A C 1
ATOM 1422 O O . PHE A 1 175 ? -10.575 16.224 -0.894 1.00 71.06 175 PHE A O 1
ATOM 1429 N N . SER A 1 176 ? -10.716 17.596 -2.652 1.00 76.50 176 SER A N 1
ATOM 1430 C CA . SER A 1 176 ? -10.572 16.531 -3.664 1.00 76.50 176 SER A CA 1
ATOM 1431 C C . SER A 1 176 ? -9.319 15.668 -3.443 1.00 76.50 176 SER A C 1
ATOM 1433 O O . SER A 1 176 ? -9.367 14.447 -3.573 1.00 76.50 176 SER A O 1
ATOM 1435 N N . VAL A 1 177 ? -8.217 16.292 -3.014 1.00 84.81 177 VAL A N 1
ATOM 1436 C CA . VAL A 1 177 ? -6.983 15.593 -2.628 1.00 84.81 177 VAL A CA 1
ATOM 1437 C C . VAL A 1 177 ? -7.216 14.681 -1.423 1.00 84.81 177 VAL A C 1
ATOM 1439 O O . VAL A 1 177 ? -6.866 13.510 -1.485 1.00 84.81 177 VAL A O 1
ATOM 1442 N N . LEU A 1 178 ? -7.859 15.171 -0.357 1.00 86.25 178 LEU A N 1
ATOM 1443 C CA . LEU A 1 178 ? -8.154 14.348 0.822 1.00 86.25 178 LEU A CA 1
ATOM 1444 C C . LEU A 1 178 ? -9.120 13.206 0.485 1.00 86.25 178 LEU A C 1
ATOM 1446 O O . LEU A 1 178 ? -8.946 12.101 0.979 1.00 86.25 178 LEU A O 1
ATOM 1450 N N . CYS A 1 179 ? -10.114 13.452 -0.368 1.00 84.88 179 CYS A N 1
ATOM 1451 C CA . CYS A 1 179 ? -11.023 12.423 -0.863 1.00 84.88 179 CYS A CA 1
ATOM 1452 C C . CYS A 1 179 ? -10.252 11.272 -1.530 1.00 84.88 179 CYS A C 1
ATOM 1454 O O . CYS A 1 179 ? -10.486 10.105 -1.216 1.00 84.88 179 CYS A O 1
ATOM 1456 N N . ASN A 1 180 ? -9.284 11.592 -2.393 1.00 88.00 180 ASN A N 1
ATOM 1457 C CA . ASN A 1 180 ? -8.420 10.587 -3.011 1.00 88.00 180 ASN A CA 1
ATOM 1458 C C . ASN A 1 180 ? -7.531 9.874 -1.986 1.00 88.00 180 ASN A C 1
ATOM 1460 O O . ASN A 1 180 ? -7.421 8.652 -2.041 1.00 88.00 180 ASN A O 1
ATOM 1464 N N . GLU A 1 181 ? -6.956 10.594 -1.023 1.00 92.19 181 GLU A N 1
ATOM 1465 C CA . GLU A 1 181 ? -6.138 9.967 0.020 1.00 92.19 181 GLU A CA 1
ATOM 1466 C C . GLU A 1 181 ? -6.963 9.052 0.935 1.00 92.19 181 GLU A C 1
ATOM 1468 O O . GLU A 1 181 ? -6.514 7.966 1.280 1.00 92.19 181 GLU A O 1
ATOM 1473 N N . LEU A 1 182 ? -8.202 9.417 1.264 1.00 91.12 182 LEU A N 1
ATOM 1474 C CA . LEU A 1 182 ? -9.118 8.551 2.003 1.00 91.12 182 LEU A CA 1
ATOM 1475 C C . LEU A 1 182 ? -9.480 7.291 1.206 1.00 91.12 182 LEU A C 1
ATOM 1477 O O . LEU A 1 182 ? -9.528 6.205 1.781 1.00 91.12 182 LEU A O 1
ATOM 1481 N N . LYS A 1 183 ? -9.691 7.409 -0.112 1.00 89.62 183 LYS A N 1
ATOM 1482 C CA . LYS A 1 183 ? -9.898 6.250 -0.998 1.00 89.62 183 LYS A CA 1
ATOM 1483 C C . LYS A 1 183 ? -8.660 5.355 -1.039 1.00 89.62 183 LYS A C 1
ATOM 1485 O O . LYS A 1 183 ? -8.794 4.138 -0.967 1.00 89.62 183 LYS A O 1
ATOM 1490 N N . HIS A 1 184 ? -7.466 5.937 -1.132 1.00 93.94 184 HIS A N 1
ATOM 1491 C CA . HIS A 1 184 ? -6.216 5.181 -1.076 1.00 93.94 184 HIS A CA 1
ATOM 1492 C C . HIS A 1 184 ? -6.047 4.469 0.265 1.00 93.94 184 HIS A C 1
ATOM 1494 O O . HIS A 1 184 ? -5.744 3.281 0.281 1.00 93.94 184 HIS A O 1
ATOM 1500 N N . LEU A 1 185 ? -6.305 5.159 1.376 1.00 94.75 185 LEU A N 1
ATOM 1501 C CA . LEU A 1 185 ? -6.223 4.575 2.708 1.00 94.75 185 LEU A CA 1
ATOM 1502 C C . LEU A 1 185 ? -7.207 3.413 2.860 1.00 94.75 185 LEU A C 1
ATOM 1504 O O . LEU A 1 185 ? -6.807 2.343 3.303 1.00 94.75 185 LEU A O 1
ATOM 1508 N N . TYR A 1 186 ? -8.453 3.585 2.411 1.00 92.31 186 TYR A N 1
ATOM 1509 C CA . TYR A 1 186 ? -9.455 2.517 2.370 1.00 92.31 186 TYR A CA 1
ATOM 1510 C C . TYR A 1 186 ? -8.975 1.296 1.567 1.00 92.31 186 TYR A C 1
ATOM 1512 O O . TYR A 1 186 ? -9.080 0.163 2.036 1.00 92.31 186 TYR A O 1
ATOM 1520 N N . VAL A 1 187 ? -8.384 1.508 0.385 1.00 93.44 187 VAL A N 1
ATOM 1521 C CA . VAL A 1 187 ? -7.793 0.406 -0.390 1.00 93.44 187 VAL A CA 1
ATOM 1522 C C . VAL A 1 187 ? -6.695 -0.284 0.416 1.00 93.44 187 VAL A C 1
ATOM 1524 O O . VAL A 1 187 ? -6.719 -1.506 0.494 1.00 93.44 187 VAL A O 1
ATOM 1527 N N . SER A 1 188 ? -5.776 0.459 1.036 1.00 95.56 188 SER A N 1
ATOM 1528 C CA . SER A 1 188 ? -4.664 -0.100 1.818 1.00 95.56 188 SER A CA 1
ATOM 1529 C C . SER A 1 188 ? -5.127 -0.949 3.001 1.00 95.56 188 SER A C 1
ATOM 1531 O O . SER A 1 188 ? -4.638 -2.064 3.173 1.00 95.56 188 SER A O 1
ATOM 1533 N N . VAL A 1 189 ? -6.081 -0.452 3.797 1.00 93.81 189 VAL A N 1
ATOM 1534 C CA . VAL A 1 189 ? -6.529 -1.132 5.028 1.00 93.81 189 VAL A CA 1
ATOM 1535 C C . VAL A 1 189 ? -7.411 -2.354 4.767 1.00 93.81 189 VAL A C 1
ATOM 1537 O O . VAL A 1 189 ? -7.618 -3.149 5.672 1.00 93.81 189 VAL A O 1
ATOM 1540 N N . THR A 1 190 ? -7.888 -2.536 3.532 1.00 92.12 190 THR A N 1
ATOM 1541 C CA . THR A 1 190 ? -8.674 -3.708 3.098 1.00 92.12 190 THR A CA 1
ATOM 1542 C C . THR A 1 190 ? -7.837 -4.763 2.365 1.00 92.12 190 THR A C 1
ATOM 1544 O O . THR A 1 190 ? -8.380 -5.737 1.852 1.00 92.12 190 THR A O 1
ATOM 1547 N N . ARG A 1 191 ? -6.516 -4.571 2.232 1.00 93.31 191 ARG A N 1
ATOM 1548 C CA . ARG A 1 191 ? -5.610 -5.585 1.656 1.00 93.31 191 ARG A CA 1
ATOM 1549 C C . ARG A 1 191 ? -5.195 -6.721 2.612 1.00 93.31 191 ARG A C 1
ATOM 1551 O O . ARG A 1 191 ? -4.911 -7.800 2.085 1.00 93.31 191 ARG A O 1
ATOM 1558 N N . PRO A 1 192 ? -5.078 -6.521 3.941 1.00 91.94 192 PRO A N 1
ATOM 1559 C CA . PRO A 1 192 ? -4.676 -7.588 4.851 1.00 91.94 192 PRO A CA 1
ATOM 1560 C C . PRO A 1 192 ? -5.818 -8.560 5.150 1.00 91.94 192 PRO A C 1
ATOM 1562 O O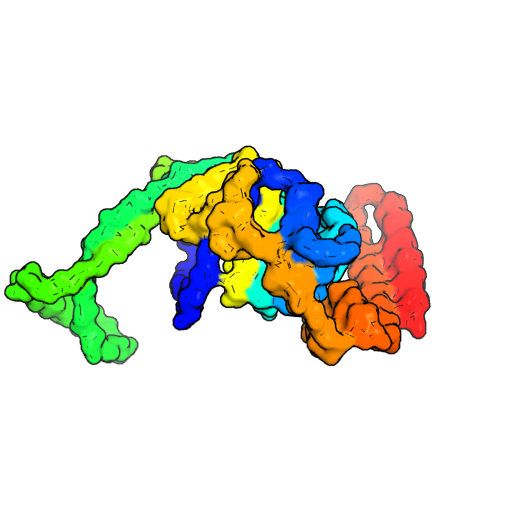 . PRO A 1 192 ? -6.959 -8.146 5.331 1.00 91.94 192 PRO A O 1
ATOM 1565 N N . LYS A 1 193 ? -5.481 -9.848 5.245 1.00 88.62 193 LYS A N 1
ATOM 1566 C CA . LYS A 1 193 ? -6.371 -10.938 5.667 1.00 88.62 193 LYS A CA 1
ATOM 1567 C C . LYS A 1 193 ? -6.206 -11.293 7.137 1.00 88.62 193 LYS A C 1
ATOM 1569 O O . LYS A 1 193 ? -7.164 -11.745 7.749 1.00 88.62 193 LYS A O 1
ATOM 1574 N N . VAL A 1 194 ? -4.993 -11.142 7.674 1.00 86.31 194 VAL A N 1
ATOM 1575 C CA . VAL A 1 194 ? -4.646 -11.579 9.033 1.00 86.31 194 VAL A CA 1
ATOM 1576 C C . VAL A 1 194 ? -4.199 -10.396 9.882 1.00 86.31 194 VAL A C 1
ATOM 1578 O O . VAL A 1 194 ? -4.760 -10.181 10.954 1.00 86.31 194 VAL A O 1
ATOM 1581 N N . ARG A 1 195 ? -3.208 -9.611 9.432 1.00 88.12 195 ARG A N 1
ATOM 1582 C CA . ARG A 1 195 ? -2.667 -8.488 10.220 1.00 88.12 195 ARG A CA 1
ATOM 1583 C C . ARG A 1 195 ? -2.385 -7.252 9.382 1.00 88.12 195 ARG A C 1
ATOM 1585 O O . ARG A 1 195 ? -1.819 -7.326 8.292 1.00 88.12 195 ARG A O 1
ATOM 1592 N N . LEU A 1 196 ? -2.702 -6.099 9.964 1.00 93.19 196 LEU A N 1
ATOM 1593 C CA . LEU A 1 196 ? -2.303 -4.788 9.470 1.00 93.19 196 LEU A CA 1
ATOM 1594 C C . LEU A 1 196 ? -1.394 -4.112 10.494 1.00 93.19 196 LEU A C 1
ATOM 1596 O O . LEU A 1 196 ? -1.832 -3.802 11.599 1.00 93.19 196 LEU A O 1
ATOM 1600 N N . LEU A 1 197 ? -0.153 -3.846 10.099 1.00 93.75 197 LEU A N 1
ATOM 1601 C CA . LEU A 1 197 ? 0.763 -2.969 10.815 1.00 93.75 197 LEU A CA 1
ATOM 1602 C C . LEU A 1 197 ? 0.797 -1.605 10.130 1.00 93.75 197 LEU A C 1
ATOM 1604 O O . LEU A 1 197 ? 1.087 -1.513 8.939 1.00 93.75 197 LEU A O 1
ATOM 1608 N N . ILE A 1 198 ? 0.551 -0.543 10.884 1.00 96.25 198 ILE A N 1
ATOM 1609 C CA . ILE A 1 198 ? 0.667 0.837 10.427 1.00 96.25 198 ILE A CA 1
ATOM 1610 C C . ILE A 1 198 ? 1.918 1.434 11.070 1.00 96.25 198 ILE A C 1
ATOM 1612 O O . ILE A 1 198 ? 1.979 1.641 12.284 1.00 96.25 198 ILE A O 1
ATOM 1616 N N . PHE A 1 199 ? 2.914 1.723 10.236 1.00 95.75 199 PHE A N 1
ATOM 1617 C CA . PHE A 1 199 ? 4.122 2.439 10.626 1.00 95.75 199 PHE A CA 1
ATOM 1618 C C . PHE A 1 199 ? 4.186 3.741 9.838 1.00 95.75 199 PHE A C 1
ATOM 1620 O O . PHE A 1 199 ? 4.236 3.727 8.608 1.00 95.75 199 PHE A O 1
ATOM 1627 N N . ASP A 1 200 ? 4.172 4.867 10.540 1.00 95.88 200 ASP A N 1
ATOM 1628 C CA . ASP A 1 200 ? 4.219 6.178 9.907 1.00 95.88 200 ASP A CA 1
ATOM 1629 C C . ASP A 1 200 ? 4.955 7.177 10.791 1.00 95.88 200 ASP A C 1
ATOM 1631 O O . ASP A 1 200 ? 4.533 7.420 11.924 1.00 95.88 200 ASP A O 1
ATOM 1635 N N . VAL A 1 201 ? 6.043 7.734 10.261 1.00 92.81 201 VAL A N 1
ATOM 1636 C CA . VAL A 1 201 ? 6.904 8.688 10.974 1.00 92.81 201 VAL A CA 1
ATOM 1637 C C . VAL A 1 201 ? 6.295 10.090 11.083 1.00 92.81 201 VAL A C 1
ATOM 1639 O O . VAL A 1 201 ? 6.724 10.879 11.924 1.00 92.81 201 VAL A O 1
ATOM 1642 N N . ASP A 1 202 ? 5.307 10.438 10.252 1.00 93.00 202 ASP A N 1
ATOM 1643 C CA . ASP A 1 202 ? 4.666 11.755 10.273 1.00 93.00 202 ASP A CA 1
ATOM 1644 C C . ASP A 1 202 ? 3.485 11.772 11.247 1.00 93.00 202 ASP A C 1
ATOM 1646 O O . ASP A 1 202 ? 2.305 11.779 10.875 1.00 93.00 202 ASP A O 1
ATOM 1650 N N . GLU A 1 203 ? 3.817 11.838 12.537 1.00 91.50 203 GLU A N 1
ATOM 1651 C CA . GLU A 1 203 ? 2.828 11.938 13.611 1.00 91.50 203 GLU A CA 1
ATOM 1652 C C . GLU A 1 203 ? 1.889 13.134 13.423 1.00 91.50 203 GLU A C 1
ATOM 1654 O O . GLU A 1 203 ? 0.699 13.046 13.719 1.00 91.50 203 GLU A O 1
ATOM 1659 N N . LYS A 1 204 ? 2.384 14.254 12.883 1.00 92.25 204 LYS A N 1
ATOM 1660 C CA . LYS A 1 204 ? 1.609 15.492 12.749 1.00 92.25 204 LYS A CA 1
ATOM 1661 C C . LYS A 1 204 ? 0.423 15.326 11.801 1.00 92.25 204 LYS A C 1
ATOM 1663 O O . LYS A 1 204 ? -0.671 15.802 12.122 1.00 92.25 204 LYS A O 1
ATOM 1668 N N . ASN A 1 205 ? 0.638 14.723 10.634 1.00 91.88 205 ASN A N 1
ATOM 1669 C CA . ASN A 1 205 ? -0.429 14.521 9.652 1.00 91.88 205 ASN A CA 1
ATOM 1670 C C . ASN A 1 205 ? -1.293 13.300 10.000 1.00 91.88 205 ASN A C 1
ATOM 1672 O O . ASN A 1 205 ? -2.513 13.355 9.833 1.00 91.88 205 ASN A O 1
ATOM 1676 N N . ARG A 1 206 ? -0.688 12.249 10.566 1.00 95.00 206 ARG A N 1
ATOM 1677 C CA . ARG A 1 206 ? -1.372 11.037 11.037 1.00 95.00 206 ARG A CA 1
ATOM 1678 C C . ARG A 1 206 ? -2.320 11.281 12.211 1.00 95.00 206 ARG A C 1
ATOM 1680 O O . ARG A 1 206 ? -3.381 10.664 12.256 1.00 95.00 206 ARG A O 1
ATOM 1687 N N . HIS A 1 207 ? -1.972 12.182 13.137 1.00 94.12 207 HIS A N 1
ATOM 1688 C CA . HIS A 1 207 ? -2.643 12.351 14.437 1.00 94.12 207 HIS A CA 1
ATOM 1689 C C . HIS A 1 207 ? -4.166 12.438 14.342 1.00 94.12 207 HIS A C 1
ATOM 1691 O O . HIS A 1 207 ? -4.878 11.872 15.166 1.00 94.12 207 HIS A O 1
ATOM 1697 N N . ALA A 1 208 ? -4.695 13.209 13.391 1.00 92.50 208 ALA A N 1
ATOM 1698 C CA . ALA A 1 208 ? -6.140 13.394 13.293 1.00 92.50 208 ALA A CA 1
ATOM 1699 C C . ALA A 1 208 ? -6.863 12.076 12.977 1.00 92.50 208 ALA A C 1
ATOM 1701 O O . ALA A 1 208 ? -7.945 11.839 13.500 1.00 92.50 208 ALA A O 1
ATOM 1702 N N . MET A 1 209 ? -6.245 11.224 12.157 1.00 94.00 209 MET A N 1
ATOM 1703 C CA . MET A 1 209 ? -6.784 9.916 11.815 1.00 94.00 209 MET A CA 1
ATOM 1704 C C . MET A 1 209 ? -6.516 8.878 12.909 1.00 94.00 209 MET A C 1
ATOM 1706 O O . MET A 1 209 ? -7.426 8.126 13.236 1.00 94.00 209 MET A O 1
ATOM 1710 N N . SER A 1 210 ? -5.316 8.857 13.506 1.00 94.31 210 SER A N 1
ATOM 1711 C CA . SER A 1 210 ? -5.019 7.917 14.598 1.00 94.31 210 SER A CA 1
ATOM 1712 C C . SER A 1 210 ? -5.943 8.134 15.789 1.00 94.31 210 SER A C 1
ATOM 1714 O O . SER A 1 210 ? -6.575 7.187 16.232 1.00 94.31 210 SER A O 1
ATOM 1716 N N . GLN A 1 211 ? -6.127 9.390 16.208 1.00 93.19 211 GLN A N 1
ATOM 1717 C CA . GLN A 1 211 ? -7.046 9.735 17.289 1.00 93.19 211 GLN A CA 1
ATOM 1718 C C . GLN A 1 211 ? -8.479 9.297 16.972 1.00 93.19 211 GLN A C 1
ATOM 1720 O O . GLN A 1 211 ? -9.136 8.696 17.808 1.00 93.19 211 GLN A O 1
ATOM 1725 N N . TYR A 1 212 ? -8.949 9.535 15.745 1.00 91.25 212 TYR A N 1
ATOM 1726 C CA . TYR A 1 212 ? -10.274 9.082 15.328 1.00 91.25 212 TYR A CA 1
ATOM 1727 C C . TYR A 1 212 ? -10.423 7.554 15.404 1.00 91.25 212 TYR A C 1
ATOM 1729 O O . TYR A 1 212 ? -11.453 7.052 15.848 1.00 91.25 212 TYR A O 1
ATOM 1737 N N . TRP A 1 213 ? -9.405 6.799 14.989 1.00 94.00 213 TRP A N 1
ATOM 1738 C CA . TRP A 1 213 ? -9.416 5.341 15.090 1.00 94.00 213 TRP A CA 1
ATOM 1739 C C . TRP A 1 213 ? -9.342 4.829 16.534 1.00 94.00 213 TRP A C 1
ATOM 1741 O O . TRP A 1 213 ? -9.999 3.836 16.850 1.00 94.00 213 TRP A O 1
ATOM 1751 N N . GLU A 1 214 ? -8.582 5.501 17.397 1.00 92.75 214 GLU A N 1
ATOM 1752 C CA . GLU A 1 214 ? -8.519 5.228 18.839 1.00 92.75 214 GLU A CA 1
ATOM 1753 C C . GLU A 1 214 ? -9.876 5.471 19.504 1.00 92.75 214 GLU A C 1
ATOM 1755 O O . GLU A 1 214 ? -10.387 4.581 20.181 1.00 92.75 214 GLU A O 1
ATOM 1760 N N . ASP A 1 215 ? -10.508 6.617 19.232 1.00 89.31 215 ASP A N 1
ATOM 1761 C CA . ASP A 1 215 ? -11.841 6.964 19.740 1.00 89.31 215 ASP A CA 1
ATOM 1762 C C . ASP A 1 215 ? -12.903 5.951 19.264 1.00 89.31 215 ASP A C 1
ATOM 1764 O O . ASP A 1 215 ? -13.831 5.610 19.998 1.00 89.31 215 ASP A O 1
ATOM 1768 N N . CYS A 1 216 ? -12.743 5.419 18.045 1.00 87.12 216 CYS A N 1
ATOM 1769 C CA . CYS A 1 216 ? -13.580 4.342 17.510 1.00 87.12 216 CYS A CA 1
ATOM 1770 C C . CYS A 1 216 ? -13.256 2.952 18.083 1.00 87.12 216 CYS A C 1
ATOM 1772 O O . CYS A 1 216 ? -13.988 2.004 17.796 1.00 87.12 216 CYS A O 1
ATOM 1774 N N . ASN A 1 217 ? -12.165 2.804 18.838 1.00 90.31 217 ASN A N 1
ATOM 1775 C CA . ASN A 1 217 ? -11.650 1.533 19.345 1.00 90.31 217 ASN A CA 1
ATOM 1776 C C . ASN A 1 217 ? -11.361 0.491 18.239 1.00 90.31 217 ASN A C 1
ATOM 1778 O O . ASN A 1 217 ? -11.541 -0.711 18.446 1.00 90.31 217 ASN A O 1
ATOM 1782 N N . VAL A 1 218 ? -10.923 0.939 17.054 1.00 90.88 218 VAL A N 1
ATOM 1783 C CA . VAL A 1 218 ? -10.675 0.065 15.884 1.00 90.88 218 VAL A CA 1
ATOM 1784 C C . VAL A 1 218 ? -9.202 -0.225 15.622 1.00 90.88 218 VAL A C 1
ATOM 1786 O O . VAL A 1 218 ? -8.902 -0.983 14.707 1.00 90.88 218 VAL A O 1
ATOM 1789 N N . ILE A 1 219 ? -8.288 0.350 16.401 1.00 94.19 219 ILE A N 1
ATOM 1790 C CA . ILE A 1 219 ? -6.854 0.050 16.343 1.00 94.19 219 ILE A CA 1
ATOM 1791 C C . ILE A 1 219 ? -6.317 -0.259 17.737 1.00 94.19 219 ILE A C 1
ATOM 1793 O O . ILE A 1 219 ? -6.888 0.195 18.727 1.00 94.19 219 ILE A O 1
ATOM 1797 N N . ASP A 1 220 ? -5.205 -0.983 17.788 1.00 93.06 220 ASP A N 1
ATOM 1798 C CA . ASP A 1 220 ? -4.367 -1.100 18.979 1.00 93.06 220 ASP A CA 1
ATOM 1799 C C . ASP A 1 220 ? -3.118 -0.232 18.785 1.00 93.06 220 ASP A C 1
ATOM 1801 O O . ASP A 1 220 ? -2.340 -0.421 17.844 1.00 93.06 220 ASP A O 1
ATOM 1805 N N . VAL A 1 221 ? -2.937 0.763 19.653 1.00 93.56 221 VAL A N 1
ATOM 1806 C CA . VAL A 1 221 ? -1.775 1.657 19.615 1.00 93.56 221 VAL A CA 1
ATOM 1807 C C . VAL A 1 221 ? -0.699 1.110 20.532 1.00 93.56 221 VAL A C 1
ATOM 1809 O O . VAL A 1 221 ? -0.936 0.912 21.718 1.00 93.56 221 VAL A O 1
ATOM 1812 N N . VAL A 1 222 ? 0.494 0.905 19.982 1.00 92.00 222 VAL A N 1
ATOM 1813 C CA . VAL A 1 222 ? 1.665 0.460 20.735 1.00 92.00 222 VAL A CA 1
ATOM 1814 C C . VAL A 1 222 ? 2.637 1.625 20.828 1.00 92.00 222 VAL A C 1
ATOM 1816 O O . VAL A 1 222 ? 3.110 2.131 19.802 1.00 92.00 222 VAL A O 1
ATOM 1819 N N . GLN A 1 223 ? 2.927 2.060 22.051 1.00 92.25 223 GLN A N 1
ATOM 1820 C CA . GLN A 1 223 ? 3.964 3.052 22.309 1.00 92.25 223 GLN A CA 1
ATOM 1821 C C . GLN A 1 223 ? 5.328 2.374 22.422 1.00 92.25 223 GLN A C 1
ATOM 1823 O O . GLN A 1 223 ? 5.449 1.232 22.872 1.00 92.25 223 GLN A O 1
ATOM 1828 N N . LYS A 1 224 ? 6.380 3.094 22.037 1.00 89.19 224 LYS A N 1
ATOM 1829 C CA . LYS A 1 224 ? 7.750 2.636 22.264 1.00 89.19 224 LYS A CA 1
ATOM 1830 C C . LYS A 1 224 ? 7.997 2.393 23.758 1.00 89.19 224 LYS A C 1
ATOM 1832 O O . LYS A 1 224 ? 7.789 3.282 24.581 1.00 89.19 224 LYS A O 1
ATOM 1837 N N . GLY A 1 225 ? 8.494 1.205 24.083 1.00 85.75 225 GLY A N 1
ATOM 1838 C CA . GLY A 1 225 ? 8.697 0.692 25.436 1.00 85.75 225 GLY A CA 1
ATOM 1839 C C . GLY A 1 225 ? 7.645 -0.336 25.867 1.00 85.75 225 GLY A C 1
ATOM 1840 O O . GLY A 1 225 ? 7.930 -1.145 26.749 1.00 85.75 225 GLY A O 1
ATOM 1841 N N . GLU A 1 226 ? 6.467 -0.349 25.236 1.00 86.50 226 GLU A N 1
ATOM 1842 C CA . GLU A 1 226 ? 5.353 -1.255 25.562 1.00 86.50 226 GLU A CA 1
ATOM 1843 C C . GLU A 1 226 ? 5.327 -2.505 24.664 1.00 86.50 226 GLU A C 1
ATOM 1845 O O . GLU A 1 226 ? 4.529 -3.423 24.875 1.00 86.50 226 GLU A O 1
ATOM 1850 N N . GLU A 1 227 ? 6.226 -2.602 23.677 1.00 78.50 227 GLU A N 1
ATOM 1851 C CA . GLU A 1 227 ? 6.232 -3.700 22.704 1.00 78.50 227 GLU A CA 1
ATOM 1852 C C . GLU A 1 227 ? 6.385 -5.083 23.352 1.00 78.50 227 GLU A C 1
ATOM 1854 O O . GLU A 1 227 ? 5.824 -6.063 22.873 1.00 78.50 227 GLU A O 1
ATOM 1859 N N . LYS A 1 228 ? 7.096 -5.177 24.481 1.00 73.88 228 LYS A N 1
ATOM 1860 C CA . LYS A 1 228 ? 7.323 -6.453 25.180 1.00 73.88 228 LYS A CA 1
ATOM 1861 C C . LYS A 1 228 ? 6.099 -6.947 25.947 1.00 73.88 228 LYS A C 1
ATOM 1863 O O . LYS A 1 228 ? 6.014 -8.135 26.260 1.00 73.88 228 LYS A O 1
ATOM 1868 N N . GLU A 1 229 ? 5.179 -6.049 26.279 1.00 76.69 229 GLU A N 1
ATOM 1869 C CA . GLU A 1 229 ? 3.956 -6.368 27.018 1.00 76.69 229 GLU A CA 1
ATOM 1870 C C . GLU A 1 229 ? 2.802 -6.702 26.070 1.00 76.69 229 GLU A C 1
ATOM 1872 O O . GLU A 1 229 ? 1.906 -7.471 26.426 1.00 76.69 229 GLU A O 1
ATOM 1877 N N . HIS A 1 230 ? 2.851 -6.187 24.838 1.00 78.81 230 HIS A N 1
ATOM 1878 C CA . HIS A 1 230 ? 1.802 -6.389 23.852 1.00 78.81 230 HIS A CA 1
ATOM 1879 C C . HIS A 1 230 ? 1.727 -7.864 23.387 1.00 78.81 230 HIS A C 1
ATOM 1881 O O . HIS A 1 230 ? 2.722 -8.398 22.890 1.00 78.81 230 HIS A O 1
ATOM 1887 N N . PRO A 1 231 ? 0.561 -8.543 23.454 1.00 73.06 231 PRO A N 1
ATOM 1888 C CA . PRO A 1 231 ? 0.441 -9.982 23.181 1.00 73.06 231 PRO A CA 1
ATOM 1889 C C . PRO A 1 231 ? 0.969 -10.429 21.812 1.00 73.06 231 PRO A C 1
ATOM 1891 O O . PRO A 1 231 ? 1.553 -11.504 21.702 1.00 73.06 231 PRO A O 1
ATOM 1894 N N . LEU A 1 232 ? 0.793 -9.594 20.780 1.00 70.44 232 LEU A N 1
ATOM 1895 C CA . LEU A 1 232 ? 1.267 -9.874 19.417 1.00 70.44 232 LEU A CA 1
ATOM 1896 C C . LEU A 1 232 ? 2.749 -9.538 19.184 1.00 70.44 232 LEU A C 1
ATOM 1898 O O . LEU A 1 232 ? 3.288 -9.950 18.165 1.00 70.44 232 LEU A O 1
ATOM 1902 N N . LEU A 1 233 ? 3.388 -8.780 20.083 1.00 70.56 233 LEU A N 1
ATOM 1903 C CA . LEU A 1 233 ? 4.777 -8.308 19.940 1.00 70.56 233 LEU A CA 1
ATOM 1904 C C . LEU A 1 233 ? 5.715 -8.838 21.032 1.00 70.56 233 LEU A C 1
ATOM 1906 O O . LEU A 1 233 ? 6.930 -8.690 20.926 1.00 70.56 233 LEU A O 1
ATOM 1910 N N . LYS A 1 234 ? 5.175 -9.500 22.061 1.00 61.03 234 LYS A N 1
ATOM 1911 C CA . LYS A 1 234 ? 5.931 -10.123 23.157 1.00 61.03 234 LYS A CA 1
ATOM 1912 C C . LYS A 1 234 ? 6.997 -11.105 22.661 1.00 61.03 234 LYS A C 1
ATOM 1914 O O . LYS A 1 234 ? 8.038 -11.259 23.294 1.00 61.03 234 LYS A O 1
ATOM 1919 N N . HIS A 1 235 ? 6.735 -11.735 21.520 1.00 55.06 235 HIS A N 1
ATOM 1920 C CA . HIS A 1 235 ? 7.653 -12.607 20.794 1.00 55.06 235 HIS A CA 1
ATOM 1921 C C . HIS A 1 235 ? 8.129 -11.938 19.489 1.00 55.06 235 HIS A C 1
ATOM 1923 O O . HIS A 1 235 ? 8.289 -12.590 18.478 1.00 55.06 235 HIS A O 1
ATOM 1929 N N . GLY A 1 236 ? 8.268 -10.609 19.442 1.00 54.09 236 GLY A N 1
ATOM 1930 C CA . GLY A 1 236 ? 8.570 -9.868 18.211 1.00 54.09 236 GLY A CA 1
ATOM 1931 C C . GLY A 1 236 ? 7.530 -10.052 17.095 1.00 54.09 236 GLY A C 1
ATOM 1932 O O . GLY A 1 236 ? 6.507 -10.718 17.257 1.00 54.09 236 GLY A O 1
ATOM 1933 N N . PHE A 1 237 ? 7.807 -9.503 15.912 1.00 60.00 237 PHE A N 1
ATOM 1934 C CA . PHE A 1 237 ? 7.077 -9.865 14.691 1.00 60.00 237 PHE A CA 1
ATOM 1935 C C . PHE A 1 237 ? 7.541 -11.242 14.156 1.00 60.00 237 PHE A C 1
ATOM 1937 O O . PHE A 1 237 ? 7.622 -11.439 12.947 1.00 60.00 237 PHE A O 1
ATOM 1944 N N . GLU A 1 238 ? 7.851 -12.211 15.030 1.00 49.91 238 GLU A N 1
ATOM 1945 C CA . GLU A 1 238 ? 8.365 -13.544 14.654 1.00 49.91 238 GLU A CA 1
ATOM 1946 C C . GLU A 1 238 ? 7.430 -14.240 13.656 1.00 49.91 238 GLU A C 1
ATOM 1948 O O . GLU A 1 238 ? 7.874 -14.771 12.648 1.00 49.91 238 GLU A O 1
ATOM 1953 N N . THR A 1 239 ? 6.112 -14.095 13.812 1.00 49.94 239 THR A N 1
ATOM 1954 C CA . THR A 1 239 ? 5.145 -14.605 12.818 1.00 49.94 239 THR A CA 1
ATOM 1955 C C . THR A 1 239 ? 5.223 -13.960 11.425 1.00 49.94 239 THR A C 1
ATOM 1957 O O . THR A 1 239 ? 4.786 -14.594 10.461 1.00 49.94 239 THR A O 1
ATOM 1960 N N . LEU A 1 240 ? 5.780 -12.748 11.279 1.00 51.16 240 LEU A N 1
ATOM 1961 C CA . LEU A 1 240 ? 6.129 -12.209 9.961 1.00 51.16 240 LEU A CA 1
ATOM 1962 C C . LEU A 1 240 ? 7.426 -12.846 9.444 1.00 51.16 240 LEU A C 1
ATOM 1964 O O . LEU A 1 240 ? 7.475 -13.319 8.314 1.00 51.16 240 LEU A O 1
ATOM 1968 N N . ALA A 1 241 ? 8.463 -12.927 10.269 1.00 48.75 241 ALA A N 1
ATOM 1969 C CA . ALA A 1 241 ? 9.769 -13.406 9.821 1.00 48.75 241 ALA A CA 1
ATOM 1970 C C . ALA A 1 241 ? 9.843 -14.928 9.568 1.00 48.75 241 ALA A C 1
ATOM 1972 O O . ALA A 1 241 ? 10.491 -15.364 8.616 1.00 48.75 241 ALA A O 1
ATOM 1973 N N . ASP A 1 242 ? 9.126 -15.737 10.349 1.00 51.47 242 ASP A N 1
ATOM 1974 C CA . ASP A 1 242 ? 9.215 -17.207 10.329 1.00 51.47 242 ASP A CA 1
ATOM 1975 C C . ASP A 1 242 ? 8.426 -17.867 9.188 1.00 51.47 242 ASP A C 1
ATOM 1977 O O . ASP A 1 242 ? 8.503 -19.077 8.969 1.00 51.47 242 ASP A O 1
ATOM 1981 N N . SER A 1 243 ? 7.701 -17.077 8.396 1.00 59.31 243 SER A N 1
ATOM 1982 C CA . SER A 1 243 ? 6.953 -17.556 7.230 1.00 59.31 243 SER A CA 1
ATOM 1983 C C . SER A 1 243 ? 7.822 -17.551 5.971 1.00 59.31 243 SER A C 1
ATOM 1985 O O . SER A 1 243 ? 7.432 -16.993 4.941 1.00 59.31 243 SER A O 1
ATOM 1987 N N . ALA A 1 244 ? 9.024 -18.131 6.035 1.00 67.81 244 ALA A N 1
ATOM 1988 C CA . ALA A 1 244 ? 9.888 -18.255 4.865 1.00 67.81 244 ALA A CA 1
ATOM 1989 C C . ALA A 1 244 ? 9.175 -19.091 3.790 1.00 67.81 244 ALA A C 1
ATOM 1991 O O . ALA A 1 244 ? 9.133 -20.319 3.849 1.00 67.81 244 ALA A O 1
ATOM 1992 N N . SER A 1 245 ? 8.578 -18.413 2.809 1.00 83.50 245 SER A N 1
ATOM 1993 C CA . SER A 1 245 ? 7.831 -19.091 1.756 1.00 83.50 245 SER A CA 1
ATOM 1994 C C . SER A 1 245 ? 8.760 -19.936 0.894 1.00 83.50 245 SER A C 1
ATOM 1996 O O . SER A 1 245 ? 9.888 -19.549 0.571 1.00 83.50 245 SER A O 1
ATOM 1998 N N . SER A 1 246 ? 8.256 -21.090 0.481 1.00 87.31 246 SER A N 1
ATOM 1999 C CA . SER A 1 246 ? 8.939 -22.000 -0.425 1.00 87.31 246 SER A CA 1
ATOM 2000 C C . SER A 1 246 ? 9.185 -21.354 -1.793 1.00 87.31 246 SER A C 1
ATOM 2002 O O . SER A 1 246 ? 8.476 -20.442 -2.231 1.00 87.31 246 SER A O 1
ATOM 2004 N N . LYS A 1 247 ? 10.161 -21.887 -2.538 1.00 90.19 247 LYS A N 1
ATOM 2005 C CA . LYS A 1 247 ? 10.429 -21.461 -3.924 1.00 90.19 247 LYS A CA 1
ATOM 2006 C C . LYS A 1 247 ? 9.181 -21.561 -4.810 1.00 90.19 247 LYS A C 1
ATOM 2008 O O . LYS A 1 247 ? 8.972 -20.721 -5.681 1.00 90.19 247 LYS A O 1
ATOM 2013 N N . ILE A 1 248 ? 8.332 -22.567 -4.577 1.00 90.94 248 ILE A N 1
ATOM 2014 C CA . ILE A 1 248 ? 7.092 -22.785 -5.336 1.00 90.94 248 ILE A CA 1
ATOM 2015 C C . ILE A 1 248 ? 6.082 -21.668 -5.055 1.00 90.94 248 ILE A C 1
ATOM 2017 O O . ILE A 1 248 ? 5.506 -21.121 -5.996 1.00 90.94 248 ILE A O 1
ATOM 2021 N N . GLU A 1 249 ? 5.897 -21.282 -3.795 1.00 90.88 249 GLU A N 1
ATOM 2022 C CA . GLU A 1 249 ? 4.997 -20.185 -3.422 1.00 90.88 249 GLU A CA 1
ATOM 2023 C C . GLU A 1 249 ? 5.471 -18.847 -4.004 1.00 90.88 249 GLU A C 1
ATOM 2025 O O . GLU A 1 249 ? 4.681 -18.122 -4.617 1.00 90.88 249 GLU A O 1
ATOM 2030 N N . TRP A 1 250 ? 6.778 -18.565 -3.934 1.00 91.00 250 TRP A N 1
ATOM 2031 C CA . TRP A 1 250 ? 7.375 -17.399 -4.593 1.00 91.00 250 TRP A CA 1
ATOM 2032 C C . TRP A 1 250 ? 7.146 -17.404 -6.103 1.00 91.00 250 TRP A C 1
ATOM 2034 O O . TRP A 1 250 ? 6.746 -16.384 -6.671 1.00 91.00 250 TRP A O 1
ATOM 2044 N N . ARG A 1 251 ? 7.313 -18.558 -6.757 1.00 92.31 251 ARG A N 1
ATOM 2045 C CA . ARG A 1 251 ? 7.028 -18.721 -8.187 1.00 92.31 251 ARG A CA 1
ATOM 2046 C C . ARG A 1 251 ? 5.560 -18.427 -8.502 1.00 92.31 251 ARG A C 1
ATOM 2048 O O . ARG A 1 251 ? 5.272 -17.706 -9.459 1.00 92.31 251 ARG A O 1
ATOM 2055 N N . MET A 1 252 ? 4.626 -18.967 -7.718 1.00 92.81 252 MET A N 1
ATOM 2056 C CA . MET A 1 252 ? 3.187 -18.743 -7.902 1.00 92.81 252 MET A CA 1
ATOM 2057 C C . MET A 1 252 ? 2.822 -17.265 -7.741 1.00 92.81 252 MET A C 1
ATOM 2059 O O . MET A 1 252 ? 2.089 -16.719 -8.574 1.00 92.81 252 MET A O 1
ATOM 2063 N N . MET A 1 253 ? 3.380 -16.597 -6.728 1.00 90.31 253 MET A N 1
ATOM 2064 C CA . MET A 1 253 ? 3.210 -15.157 -6.538 1.00 90.31 253 MET A CA 1
ATOM 2065 C C . MET A 1 253 ? 3.786 -14.365 -7.721 1.00 90.31 253 MET A C 1
ATOM 2067 O O . MET A 1 253 ? 3.111 -13.486 -8.260 1.00 90.31 253 MET A O 1
ATOM 2071 N N . GLY A 1 254 ? 4.974 -14.735 -8.208 1.00 93.31 254 GLY A N 1
ATOM 2072 C CA . GLY A 1 254 ? 5.584 -14.141 -9.399 1.00 93.31 254 GLY A CA 1
ATOM 2073 C C . GLY A 1 254 ? 4.691 -14.252 -10.637 1.00 93.31 254 GLY A C 1
ATOM 2074 O O . GLY A 1 254 ? 4.468 -13.261 -11.332 1.00 93.31 254 GLY A O 1
ATOM 2075 N N . ILE A 1 255 ? 4.083 -15.420 -10.878 1.00 93.75 255 ILE A N 1
ATOM 2076 C CA . ILE A 1 255 ? 3.131 -15.625 -11.985 1.00 93.75 255 ILE A CA 1
ATOM 2077 C C . ILE A 1 255 ? 1.892 -14.733 -11.820 1.00 93.75 255 ILE A C 1
ATOM 2079 O O . ILE A 1 255 ? 1.443 -14.115 -12.791 1.00 93.75 255 ILE A O 1
ATOM 2083 N N . LYS A 1 256 ? 1.340 -14.635 -10.604 1.00 92.44 256 LYS A N 1
ATOM 2084 C CA . LYS A 1 256 ? 0.185 -13.773 -10.299 1.00 92.44 256 LYS A CA 1
ATOM 2085 C C . LYS A 1 256 ? 0.491 -12.304 -10.614 1.00 92.44 256 LYS A C 1
ATOM 2087 O O . LYS A 1 256 ? -0.315 -11.641 -11.270 1.00 92.44 256 LYS A O 1
ATOM 2092 N N . LEU A 1 257 ? 1.659 -11.816 -10.196 1.00 91.50 257 LEU A N 1
ATOM 2093 C CA . LEU A 1 257 ? 2.112 -10.441 -10.429 1.00 91.50 257 LEU A CA 1
ATOM 2094 C C . LEU A 1 257 ? 2.430 -10.175 -11.906 1.00 91.50 257 LEU A C 1
ATOM 2096 O O . LEU A 1 257 ? 2.023 -9.143 -12.441 1.00 91.50 257 LEU A O 1
ATOM 2100 N N . PHE A 1 258 ? 3.062 -11.127 -12.598 1.00 94.12 258 PHE A N 1
ATOM 2101 C CA . PHE A 1 258 ? 3.353 -11.024 -14.030 1.00 94.12 258 PHE A CA 1
ATOM 2102 C C . PHE A 1 258 ? 2.075 -10.840 -14.855 1.00 94.12 258 PHE A C 1
ATOM 2104 O O . PHE A 1 258 ? 2.009 -9.975 -15.725 1.00 94.12 258 PHE A O 1
ATOM 2111 N N . ARG A 1 259 ? 1.014 -11.601 -14.548 1.00 92.81 259 ARG A N 1
ATOM 2112 C CA . ARG A 1 259 ? -0.291 -11.481 -15.231 1.00 92.81 259 ARG A CA 1
ATOM 2113 C C . ARG A 1 259 ? -0.959 -10.125 -15.006 1.00 92.81 259 ARG A C 1
ATOM 2115 O O . ARG A 1 259 ? -1.718 -9.677 -15.860 1.00 92.81 259 ARG A O 1
ATOM 2122 N N . LYS A 1 260 ? -0.658 -9.469 -13.884 1.00 89.81 260 LYS A N 1
ATOM 2123 C CA . LYS A 1 260 ? -1.083 -8.096 -13.581 1.00 89.81 260 LYS A CA 1
ATOM 2124 C C . LYS A 1 260 ? -0.138 -7.028 -14.151 1.00 89.81 260 LYS A C 1
ATOM 2126 O O . LYS A 1 260 ? -0.367 -5.851 -13.911 1.00 89.81 260 LYS A O 1
ATOM 2131 N N . LYS A 1 261 ? 0.873 -7.425 -14.937 1.00 91.62 261 LYS A N 1
ATOM 2132 C CA . LYS A 1 261 ? 1.911 -6.565 -15.534 1.00 91.62 261 LYS A CA 1
ATOM 2133 C C . LYS A 1 261 ? 2.845 -5.896 -14.521 1.00 91.62 261 LYS A C 1
ATOM 2135 O O . LYS A 1 261 ? 3.589 -4.985 -14.863 1.00 91.62 261 LYS A O 1
ATOM 2140 N N . PHE A 1 262 ? 2.875 -6.375 -13.279 1.00 91.00 262 PHE A N 1
ATOM 2141 C CA . PHE A 1 262 ? 3.806 -5.885 -12.260 1.00 91.00 262 PHE A CA 1
ATOM 2142 C C . PHE A 1 262 ? 5.161 -6.573 -12.412 1.00 91.00 262 PHE A C 1
ATOM 2144 O O . PHE A 1 262 ? 5.585 -7.359 -11.567 1.00 91.00 262 PHE A O 1
ATOM 2151 N N . TYR A 1 263 ? 5.824 -6.311 -13.537 1.00 94.31 263 TYR A N 1
ATOM 2152 C CA . TYR A 1 263 ? 6.989 -7.071 -13.978 1.00 94.31 263 TYR A CA 1
ATOM 2153 C C . TYR A 1 263 ? 8.182 -6.971 -13.025 1.00 94.31 263 TYR A C 1
ATOM 2155 O O . TYR A 1 263 ? 8.832 -7.979 -12.779 1.00 94.31 263 TYR A O 1
ATOM 2163 N N . ILE A 1 264 ? 8.450 -5.799 -12.441 1.00 93.06 264 ILE A N 1
ATOM 2164 C CA . ILE A 1 264 ? 9.552 -5.643 -11.477 1.00 93.06 264 ILE A CA 1
ATOM 2165 C C . ILE A 1 264 ? 9.297 -6.467 -10.213 1.00 93.06 264 ILE A C 1
ATOM 2167 O O . ILE A 1 264 ? 10.142 -7.268 -9.827 1.00 93.06 264 ILE A O 1
ATOM 2171 N N . SER A 1 265 ? 8.111 -6.343 -9.612 1.00 92.19 265 SER A N 1
ATOM 2172 C CA . SER A 1 265 ? 7.746 -7.139 -8.435 1.00 92.19 265 SER A CA 1
ATOM 2173 C C . SER A 1 265 ? 7.722 -8.641 -8.746 1.00 92.19 265 SER A C 1
ATOM 2175 O O . SER A 1 265 ? 8.180 -9.443 -7.938 1.00 92.19 265 SER A O 1
ATOM 2177 N N . ALA A 1 266 ? 7.259 -9.031 -9.939 1.00 94.38 266 ALA A N 1
ATOM 2178 C CA . ALA A 1 266 ? 7.312 -10.416 -10.397 1.00 94.38 266 ALA A CA 1
ATOM 2179 C C . ALA A 1 266 ? 8.756 -10.923 -10.557 1.00 94.38 266 ALA A C 1
ATOM 2181 O O . ALA A 1 266 ? 9.040 -12.053 -10.170 1.00 94.38 266 ALA A O 1
ATOM 2182 N N . ALA A 1 267 ? 9.675 -10.103 -11.080 1.00 95.69 267 ALA A N 1
ATOM 2183 C CA . ALA A 1 267 ? 11.094 -10.447 -11.189 1.00 95.69 267 ALA A CA 1
ATOM 2184 C C . ALA A 1 267 ? 11.718 -10.713 -9.811 1.00 95.69 267 ALA A C 1
ATOM 2186 O O . ALA A 1 267 ? 12.405 -11.718 -9.653 1.00 95.69 267 ALA A O 1
ATOM 2187 N N . SER A 1 268 ? 11.418 -9.881 -8.806 1.00 93.00 268 SER A N 1
ATOM 2188 C CA . SER A 1 268 ? 11.863 -10.107 -7.423 1.00 93.00 268 SER A CA 1
ATOM 2189 C C . SER A 1 268 ? 11.318 -11.417 -6.842 1.00 93.00 268 SER A C 1
ATOM 2191 O O . SER A 1 268 ? 12.028 -12.123 -6.134 1.00 93.00 268 SER A O 1
ATOM 2193 N N . CYS A 1 269 ? 10.075 -11.792 -7.162 1.00 93.19 269 CYS A N 1
ATOM 2194 C CA . CYS A 1 269 ? 9.542 -13.101 -6.778 1.00 93.19 269 CYS A CA 1
ATOM 2195 C C . CYS A 1 269 ? 10.267 -14.255 -7.485 1.00 93.19 269 CYS A C 1
ATOM 2197 O O . CYS A 1 269 ? 10.563 -15.263 -6.847 1.00 93.19 269 CYS A O 1
ATOM 2199 N N . PHE A 1 270 ? 10.572 -14.117 -8.779 1.00 95.62 270 PHE A N 1
ATOM 2200 C CA . PHE A 1 270 ? 11.268 -15.165 -9.526 1.00 95.62 270 PHE A CA 1
ATOM 2201 C C . PHE A 1 270 ? 12.717 -15.350 -9.083 1.00 95.62 270 PHE A C 1
ATOM 2203 O O . PHE A 1 270 ? 13.163 -16.491 -8.981 1.00 95.62 270 PHE A O 1
ATOM 2210 N N . GLU A 1 271 ? 13.393 -14.265 -8.707 1.00 94.31 271 GLU A N 1
ATOM 2211 C CA . GLU A 1 271 ? 14.700 -14.296 -8.046 1.00 94.31 271 GLU A CA 1
ATOM 2212 C C . GLU A 1 271 ? 14.657 -15.113 -6.747 1.00 94.31 271 GLU A C 1
ATOM 2214 O O . GLU A 1 271 ? 15.467 -16.017 -6.565 1.00 94.31 271 GLU A O 1
ATOM 2219 N N . LYS A 1 272 ? 13.649 -14.893 -5.890 1.00 90.75 272 LYS A N 1
ATOM 2220 C CA . LYS A 1 272 ? 13.454 -15.689 -4.663 1.00 90.75 272 LYS A CA 1
ATOM 2221 C C . LYS A 1 272 ? 13.076 -17.150 -4.921 1.00 90.75 272 LYS A C 1
ATOM 2223 O O . LYS A 1 272 ? 13.326 -18.007 -4.079 1.00 90.75 272 LYS A O 1
ATOM 2228 N N . SER A 1 273 ? 12.470 -17.445 -6.071 1.00 93.88 273 SER A N 1
ATOM 2229 C CA . SER A 1 273 ? 12.199 -18.821 -6.504 1.00 93.88 273 SER A CA 1
ATOM 2230 C C . SER A 1 273 ? 13.355 -19.478 -7.266 1.00 93.88 273 SER A C 1
ATOM 2232 O O . SER A 1 273 ? 13.221 -20.641 -7.638 1.00 93.88 273 SER A O 1
ATOM 2234 N N . GLU A 1 274 ? 14.454 -18.749 -7.504 1.00 94.88 274 GLU A N 1
ATOM 2235 C CA . GLU A 1 274 ? 15.591 -19.154 -8.346 1.00 94.88 274 GLU A CA 1
ATOM 2236 C C . GLU A 1 274 ? 15.202 -19.506 -9.799 1.00 94.88 274 GLU A C 1
ATOM 2238 O O . GLU A 1 274 ? 15.830 -20.345 -10.442 1.00 94.88 274 GLU A O 1
ATOM 2243 N N . ASP A 1 275 ? 14.164 -18.859 -10.342 1.00 94.88 275 ASP A N 1
ATOM 2244 C CA . ASP A 1 275 ? 13.802 -18.960 -11.760 1.00 94.88 275 ASP A CA 1
ATOM 2245 C C . ASP A 1 275 ? 14.366 -17.765 -12.535 1.00 94.88 275 ASP A C 1
ATOM 2247 O O . ASP A 1 275 ? 13.711 -16.733 -12.722 1.00 94.88 275 ASP A O 1
ATOM 2251 N N . GLU A 1 276 ? 15.607 -17.916 -12.989 1.00 96.31 276 GLU A N 1
ATOM 2252 C CA . GLU A 1 276 ? 16.282 -16.882 -13.765 1.00 96.31 276 GLU A CA 1
ATOM 2253 C C . GLU A 1 276 ? 15.613 -16.650 -15.129 1.00 96.31 276 GLU A C 1
ATOM 2255 O O . GLU A 1 276 ? 15.528 -15.504 -15.565 1.00 96.31 276 GLU A O 1
ATOM 2260 N N . ASP A 1 277 ? 15.049 -17.666 -15.785 1.00 95.81 277 ASP A N 1
ATOM 2261 C CA . ASP A 1 277 ? 14.406 -17.497 -17.096 1.00 95.81 277 ASP A CA 1
ATOM 2262 C C . ASP A 1 277 ? 13.170 -16.590 -17.005 1.00 95.81 277 ASP A C 1
ATOM 2264 O O . ASP A 1 277 ? 13.002 -15.644 -17.787 1.00 95.81 277 ASP A O 1
ATOM 2268 N N . LEU A 1 278 ? 12.301 -16.831 -16.018 1.00 96.06 278 LEU A N 1
ATOM 2269 C CA . LEU A 1 278 ? 11.128 -15.992 -15.781 1.00 96.06 278 LEU A CA 1
ATOM 2270 C C . LEU A 1 278 ? 11.506 -14.610 -15.250 1.00 96.06 278 LEU A C 1
ATOM 2272 O O . LEU A 1 278 ? 10.848 -13.633 -15.616 1.00 96.06 278 LEU A O 1
ATOM 2276 N N . LYS A 1 279 ? 12.579 -14.490 -14.463 1.00 96.88 279 LYS A N 1
ATOM 2277 C CA . LYS A 1 279 ? 13.129 -13.189 -14.058 1.00 96.88 279 LYS A CA 1
ATOM 2278 C C . LYS A 1 279 ? 13.575 -12.372 -15.274 1.00 96.88 279 LYS A C 1
ATOM 2280 O O . LYS A 1 279 ? 13.135 -11.231 -15.424 1.00 96.88 279 LYS A O 1
ATOM 2285 N N . HIS A 1 280 ? 14.370 -12.950 -16.177 1.00 96.00 280 HIS A N 1
ATOM 2286 C CA . HIS A 1 280 ? 14.797 -12.284 -17.414 1.00 96.00 280 HIS A CA 1
ATOM 2287 C C . HIS A 1 280 ? 13.595 -11.899 -18.278 1.00 96.00 280 HIS A C 1
ATOM 2289 O O . HIS A 1 280 ? 13.516 -10.769 -18.764 1.00 96.00 280 HIS A O 1
ATOM 2295 N N . LYS A 1 281 ? 12.605 -12.792 -18.392 1.00 96.56 281 LYS A N 1
ATOM 2296 C CA . LYS A 1 281 ? 11.349 -12.500 -19.087 1.00 96.56 281 LYS A CA 1
ATOM 2297 C C . LYS A 1 281 ? 10.629 -11.300 -18.471 1.00 96.56 281 LYS A C 1
ATOM 2299 O O . LYS A 1 281 ? 10.220 -10.407 -19.204 1.00 96.56 281 LYS A O 1
ATOM 2304 N N . CYS A 1 282 ? 10.496 -11.224 -17.150 1.00 96.81 282 CYS A N 1
ATOM 2305 C CA . CYS A 1 282 ? 9.913 -10.058 -16.485 1.00 96.81 282 CYS A CA 1
ATOM 2306 C C . CYS A 1 282 ? 10.651 -8.762 -16.833 1.00 96.81 282 CYS A C 1
ATOM 2308 O O . CYS A 1 282 ? 10.018 -7.782 -17.224 1.00 96.81 282 CYS A O 1
ATOM 2310 N N . LEU A 1 283 ? 11.981 -8.758 -16.727 1.00 96.44 283 LEU A N 1
ATOM 2311 C CA . LEU A 1 283 ? 12.794 -7.575 -17.018 1.00 96.44 283 LEU A CA 1
ATOM 2312 C C . LEU A 1 283 ? 12.661 -7.139 -18.484 1.00 96.44 283 LEU A C 1
ATOM 2314 O O . LEU A 1 283 ? 12.531 -5.945 -18.760 1.00 96.44 283 LEU A O 1
ATOM 2318 N N . ALA A 1 284 ? 12.594 -8.091 -19.416 1.00 95.94 284 ALA A N 1
ATOM 2319 C CA . ALA A 1 284 ? 12.351 -7.807 -20.825 1.00 95.94 284 ALA A CA 1
ATOM 2320 C C . ALA A 1 284 ? 10.981 -7.145 -21.057 1.00 95.94 284 ALA A C 1
ATOM 2322 O O . ALA A 1 284 ? 10.897 -6.109 -21.721 1.00 95.94 284 ALA A O 1
ATOM 2323 N N . TYR A 1 285 ? 9.911 -7.683 -20.458 1.00 96.38 285 TYR A N 1
ATOM 2324 C CA . TYR A 1 285 ? 8.569 -7.089 -20.543 1.00 96.38 285 TYR A CA 1
ATOM 2325 C C . TYR A 1 285 ? 8.517 -5.688 -19.922 1.00 96.38 285 TYR A C 1
ATOM 2327 O O . TYR A 1 285 ? 7.918 -4.783 -20.504 1.00 96.38 285 TYR A O 1
ATOM 2335 N N . HIS A 1 286 ? 9.190 -5.486 -18.787 1.00 95.12 286 HIS A N 1
ATOM 2336 C CA . HIS A 1 286 ? 9.303 -4.175 -18.157 1.00 95.12 286 HIS A CA 1
ATOM 2337 C C . HIS A 1 286 ? 9.968 -3.151 -19.085 1.00 95.12 286 HIS A C 1
ATOM 2339 O O . HIS A 1 286 ? 9.431 -2.064 -19.303 1.00 95.12 286 HIS A O 1
ATOM 2345 N N . HIS A 1 287 ? 11.113 -3.502 -19.676 1.00 95.44 287 HIS A N 1
ATOM 2346 C CA . HIS A 1 287 ? 11.812 -2.623 -20.611 1.00 95.44 287 HIS A CA 1
ATOM 2347 C C . HIS A 1 287 ? 10.995 -2.342 -21.878 1.00 95.44 287 HIS A C 1
ATOM 2349 O O . HIS A 1 287 ? 10.998 -1.209 -22.365 1.00 95.44 287 HIS A O 1
ATOM 2355 N N . ALA A 1 288 ? 10.256 -3.330 -22.391 1.00 94.31 288 ALA A N 1
ATOM 2356 C CA . ALA A 1 288 ? 9.357 -3.139 -23.526 1.00 94.31 288 ALA A CA 1
ATOM 2357 C C . ALA A 1 288 ? 8.224 -2.143 -23.210 1.00 94.31 288 ALA A C 1
ATOM 2359 O O . ALA A 1 288 ? 7.933 -1.266 -24.027 1.00 94.31 288 ALA A O 1
ATOM 2360 N N . GLU A 1 289 ? 7.619 -2.228 -22.022 1.00 93.19 289 GLU A N 1
ATOM 2361 C CA . GLU A 1 289 ? 6.560 -1.310 -21.585 1.00 93.19 289 GLU A CA 1
ATOM 2362 C C . GLU A 1 289 ? 7.084 0.118 -21.380 1.00 93.19 289 GLU A C 1
ATOM 2364 O O . GLU A 1 289 ? 6.497 1.068 -21.903 1.00 93.19 289 GLU A O 1
ATOM 2369 N N . GLN A 1 290 ? 8.236 0.275 -20.718 1.00 92.44 290 GLN A N 1
ATOM 2370 C CA . GLN A 1 290 ? 8.895 1.579 -20.577 1.00 92.44 290 GLN A CA 1
ATOM 2371 C C . GLN A 1 290 ? 9.214 2.206 -21.938 1.00 92.44 290 GLN A C 1
ATOM 2373 O O . GLN A 1 290 ? 8.964 3.394 -22.151 1.00 92.44 290 GLN A O 1
ATOM 2378 N N . ALA A 1 291 ? 9.720 1.410 -22.884 1.00 92.56 291 ALA A N 1
ATOM 2379 C CA . ALA A 1 291 ? 9.988 1.887 -24.234 1.00 92.56 291 ALA A CA 1
ATOM 2380 C C . ALA A 1 291 ? 8.709 2.356 -24.943 1.00 92.56 291 ALA A C 1
ATOM 2382 O O . ALA A 1 291 ? 8.719 3.408 -25.580 1.00 92.56 291 ALA A O 1
ATOM 2383 N N . SER A 1 292 ? 7.612 1.604 -24.814 1.00 93.50 292 SER A N 1
ATOM 2384 C CA . SER A 1 292 ? 6.319 1.972 -25.399 1.00 93.50 292 SER A CA 1
ATOM 2385 C C . SER A 1 292 ? 5.757 3.263 -24.791 1.00 93.50 292 SER A C 1
ATOM 2387 O O . SER A 1 292 ? 5.218 4.091 -25.527 1.00 93.50 292 SER A O 1
ATOM 2389 N N . SER A 1 293 ? 5.900 3.465 -23.475 1.00 92.25 293 SER A N 1
ATOM 2390 C CA . SER A 1 293 ? 5.481 4.708 -22.804 1.00 92.25 293 SER A CA 1
ATOM 2391 C C . SER A 1 293 ? 6.266 5.909 -23.326 1.00 92.25 293 SER A C 1
ATOM 2393 O O . SER A 1 293 ? 5.679 6.905 -23.748 1.00 92.25 293 SER A O 1
ATOM 2395 N N . LEU A 1 294 ? 7.596 5.787 -23.394 1.00 91.56 294 LEU A N 1
ATOM 2396 C CA . LEU A 1 294 ? 8.466 6.849 -23.900 1.00 91.56 294 LEU A CA 1
ATOM 2397 C C . LEU A 1 294 ? 8.176 7.202 -25.362 1.00 91.56 294 LEU A C 1
ATOM 2399 O O . LEU A 1 294 ? 8.280 8.370 -25.739 1.00 91.56 294 LEU A O 1
ATOM 2403 N N . GLU A 1 295 ? 7.806 6.224 -26.192 1.00 91.50 295 GLU A N 1
ATOM 2404 C CA . GLU A 1 295 ? 7.381 6.479 -27.572 1.00 91.50 295 GLU A CA 1
ATOM 2405 C C . GLU A 1 295 ? 6.067 7.261 -27.631 1.00 91.50 295 GLU A C 1
ATOM 2407 O O . GLU A 1 295 ? 6.000 8.268 -28.339 1.00 91.50 295 GLU A O 1
ATOM 2412 N N . SER A 1 296 ? 5.072 6.864 -26.835 1.00 90.44 296 SER A N 1
ATOM 2413 C CA . SER A 1 296 ? 3.791 7.573 -26.727 1.00 90.44 296 SER A CA 1
ATOM 2414 C C . SER A 1 296 ? 3.965 9.022 -26.249 1.00 90.44 296 SER A C 1
ATOM 2416 O O . SER A 1 296 ? 3.423 9.962 -26.841 1.00 90.44 296 SER A O 1
ATOM 2418 N N . GLU A 1 297 ? 4.798 9.241 -25.229 1.00 89.38 297 GLU A N 1
ATOM 2419 C CA . GLU A 1 297 ? 5.145 10.581 -24.743 1.00 89.38 297 GLU A CA 1
ATOM 2420 C C . GLU A 1 297 ? 5.867 11.405 -25.818 1.00 89.38 297 GLU A C 1
ATOM 2422 O O . GLU A 1 297 ? 5.553 12.578 -26.037 1.00 89.38 297 GLU A O 1
ATOM 2427 N N . ALA A 1 298 ? 6.818 10.792 -26.530 1.00 87.56 298 ALA A N 1
ATOM 2428 C CA . ALA A 1 298 ? 7.560 11.446 -27.604 1.00 87.56 298 ALA A CA 1
ATOM 2429 C C . ALA A 1 298 ? 6.660 11.861 -28.779 1.00 87.56 298 ALA A C 1
ATOM 2431 O O . ALA A 1 298 ? 6.927 12.876 -29.435 1.00 87.56 298 ALA A O 1
ATOM 2432 N N . ASP A 1 299 ? 5.616 11.087 -29.065 1.00 86.88 299 ASP A N 1
ATOM 2433 C CA . ASP A 1 299 ? 4.648 11.406 -30.109 1.00 86.88 299 ASP A CA 1
ATOM 2434 C C . ASP A 1 299 ? 3.627 12.453 -29.634 1.00 86.88 299 ASP A 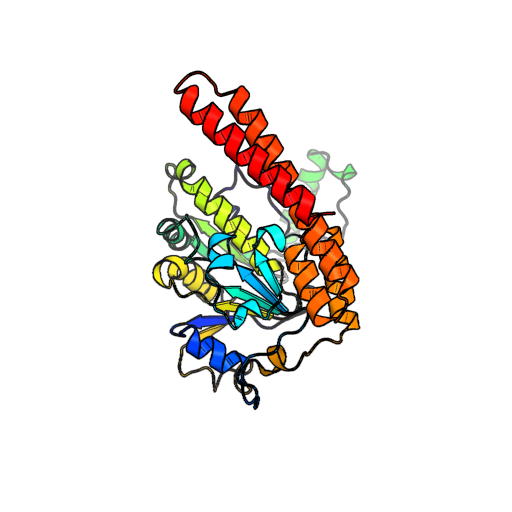C 1
ATOM 2436 O O . ASP A 1 299 ? 3.295 13.365 -30.392 1.00 86.88 299 ASP A O 1
ATOM 2440 N N . SER A 1 300 ? 3.250 12.448 -28.353 1.00 85.62 300 SER A N 1
ATOM 2441 C CA . SER A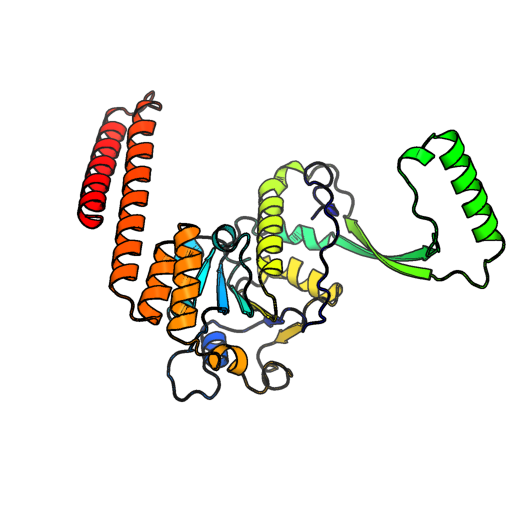 1 300 ? 2.389 13.481 -27.750 1.00 85.62 300 SER A CA 1
ATOM 2442 C C . SER A 1 300 ? 3.025 14.880 -27.768 1.00 85.62 300 SER A C 1
ATOM 2444 O O . SER A 1 300 ? 2.337 15.886 -27.964 1.00 85.62 300 SER A O 1
ATOM 2446 N N . LEU A 1 301 ? 4.358 14.970 -27.669 1.00 82.25 301 LEU A N 1
ATOM 2447 C CA . LEU A 1 301 ? 5.102 16.234 -27.804 1.00 82.25 301 LEU A CA 1
ATOM 2448 C C . LEU A 1 301 ? 4.932 16.908 -29.182 1.00 82.25 301 LEU A C 1
ATOM 2450 O O . LEU A 1 301 ? 5.190 18.108 -29.304 1.00 82.25 301 LEU A O 1
ATOM 2454 N N . ILE A 1 302 ? 4.484 16.175 -30.211 1.00 66.69 302 ILE A N 1
ATOM 2455 C CA . ILE A 1 302 ? 4.174 16.722 -31.544 1.00 66.69 302 ILE A CA 1
ATOM 2456 C C . ILE A 1 302 ? 2.930 17.620 -31.489 1.00 66.69 302 ILE A C 1
ATOM 2458 O O . ILE A 1 302 ? 2.898 18.651 -32.159 1.00 66.69 302 ILE A O 1
ATOM 2462 N N . TYR A 1 303 ? 1.930 17.251 -30.681 1.00 61.00 303 TYR A N 1
ATOM 2463 C CA . TYR A 1 303 ? 0.620 17.908 -30.650 1.00 61.00 303 TYR A CA 1
ATOM 2464 C C . TYR A 1 303 ? 0.628 19.224 -29.851 1.00 61.00 303 TYR A C 1
ATOM 2466 O O . TYR A 1 303 ? -0.042 20.185 -30.213 1.00 61.00 303 TYR A O 1
ATOM 2474 N N . ALA A 1 304 ? 1.458 19.330 -28.809 1.00 59.22 304 ALA A N 1
ATOM 2475 C CA . ALA A 1 304 ? 1.518 20.499 -27.921 1.00 59.22 304 ALA A CA 1
ATOM 2476 C C . ALA A 1 304 ? 2.359 21.690 -28.460 1.00 59.22 304 ALA A C 1
ATOM 2478 O O . ALA A 1 304 ? 2.840 22.522 -27.682 1.00 59.22 304 ALA A O 1
ATOM 2479 N N . ALA A 1 305 ? 2.644 21.759 -29.763 1.00 59.06 305 ALA A N 1
ATOM 2480 C CA . ALA A 1 305 ? 3.716 22.580 -30.345 1.00 59.06 305 ALA A CA 1
ATOM 2481 C C . ALA A 1 305 ? 3.354 24.055 -30.652 1.00 59.06 305 ALA A C 1
ATOM 2483 O O . ALA A 1 305 ? 3.612 24.536 -31.759 1.00 59.06 305 ALA A O 1
ATOM 2484 N N . THR A 1 306 ? 2.821 24.804 -29.682 1.00 61.69 306 THR A N 1
ATOM 2485 C CA . THR A 1 306 ? 2.549 26.251 -29.833 1.00 61.69 306 THR A CA 1
ATOM 2486 C C . THR A 1 306 ? 3.661 27.157 -29.289 1.00 61.69 306 THR A C 1
ATOM 2488 O O . THR A 1 306 ? 3.932 28.180 -29.905 1.00 61.69 306 THR A O 1
ATOM 2491 N N . ASN A 1 307 ? 4.403 26.749 -28.247 1.00 63.12 307 ASN A N 1
ATOM 2492 C CA . ASN A 1 307 ? 5.573 27.478 -27.724 1.00 63.12 307 ASN A CA 1
ATOM 2493 C C . ASN A 1 307 ? 6.828 26.582 -27.611 1.00 63.12 307 ASN A C 1
ATOM 2495 O O . ASN A 1 307 ? 6.743 25.418 -27.218 1.00 63.12 307 ASN A O 1
ATOM 2499 N N . ASN A 1 308 ? 7.995 27.152 -27.946 1.00 73.19 308 ASN A N 1
ATOM 2500 C CA . ASN A 1 308 ? 9.347 26.578 -27.805 1.00 73.19 308 ASN A CA 1
ATOM 2501 C C . ASN A 1 308 ? 9.635 25.269 -28.595 1.00 73.19 308 ASN A C 1
ATOM 2503 O O . ASN A 1 308 ? 9.982 24.223 -28.046 1.00 73.19 308 ASN A O 1
ATOM 2507 N N . LYS A 1 309 ? 9.507 25.330 -29.932 1.00 76.19 309 LYS A N 1
ATOM 2508 C CA . LYS A 1 309 ? 9.640 24.179 -30.858 1.00 76.19 309 LYS A CA 1
ATOM 2509 C C . LYS A 1 309 ? 10.997 23.458 -30.808 1.00 76.19 309 LYS A C 1
ATOM 2511 O O . LYS A 1 309 ? 11.045 22.245 -31.008 1.00 76.19 309 LYS A O 1
ATOM 2516 N N . ALA A 1 310 ? 12.093 24.184 -30.584 1.00 80.31 310 ALA A N 1
ATOM 2517 C CA . ALA A 1 310 ? 13.440 23.609 -30.593 1.00 80.31 310 ALA A CA 1
ATOM 2518 C C . ALA A 1 310 ? 13.676 22.683 -29.388 1.00 80.31 310 ALA A C 1
ATOM 2520 O O . ALA A 1 310 ? 14.138 21.556 -29.574 1.00 80.31 310 ALA A O 1
ATOM 2521 N N . LEU A 1 311 ? 13.279 23.122 -28.187 1.00 81.62 311 LEU A N 1
ATOM 2522 C CA . LEU A 1 311 ? 13.390 22.341 -26.953 1.00 81.62 311 LEU A CA 1
ATOM 2523 C C . LEU A 1 311 ? 12.587 21.034 -27.043 1.00 81.62 311 LEU A C 1
ATOM 2525 O O . LEU A 1 311 ? 13.139 19.955 -26.850 1.00 81.62 311 LEU A O 1
ATOM 2529 N N . LYS A 1 312 ? 11.323 21.101 -27.484 1.00 80.62 312 LYS A N 1
ATOM 2530 C CA . LYS A 1 312 ? 10.470 19.906 -27.638 1.00 80.62 312 LYS A CA 1
ATOM 2531 C C . LYS A 1 312 ? 11.002 18.915 -28.676 1.00 80.62 312 LYS A C 1
ATOM 2533 O O . LYS A 1 312 ? 10.863 17.703 -28.520 1.00 80.62 312 LYS A O 1
ATOM 2538 N N . LYS A 1 313 ? 11.645 19.402 -29.748 1.00 84.00 313 LYS A N 1
ATOM 2539 C CA . LYS A 1 313 ? 12.299 18.537 -30.747 1.00 84.00 313 LYS A CA 1
ATOM 2540 C C . LYS A 1 313 ? 13.498 17.796 -30.146 1.00 84.00 313 LYS A C 1
ATOM 2542 O O . LYS A 1 313 ? 13.719 16.633 -30.493 1.00 84.00 313 LYS A O 1
ATOM 2547 N N . PHE A 1 314 ? 14.246 18.449 -29.256 1.00 86.81 314 PHE A N 1
ATOM 2548 C CA . PHE A 1 314 ? 15.338 17.828 -28.511 1.00 86.81 314 PHE A CA 1
ATOM 2549 C C . PHE A 1 314 ? 14.814 16.767 -27.530 1.00 86.81 314 PHE A C 1
ATOM 2551 O O . PHE A 1 314 ? 15.246 15.618 -27.612 1.00 86.81 314 PHE A O 1
ATOM 2558 N N . GLU A 1 315 ? 13.818 17.102 -26.704 1.00 87.75 315 GLU A N 1
ATOM 2559 C CA . GLU A 1 315 ? 13.166 16.172 -25.764 1.00 87.75 315 GLU A CA 1
ATOM 2560 C C . GLU A 1 315 ? 12.602 14.936 -26.473 1.00 87.75 315 GLU A C 1
ATOM 2562 O O . GLU A 1 315 ? 12.853 13.801 -26.067 1.00 87.75 315 GLU A O 1
ATOM 2567 N N . LYS A 1 316 ? 11.914 15.135 -27.604 1.00 87.56 316 LYS A N 1
ATOM 2568 C CA . LYS A 1 316 ? 11.414 14.037 -28.438 1.00 87.56 316 LYS A CA 1
ATOM 2569 C C . LYS A 1 316 ? 12.542 13.115 -28.902 1.00 87.56 316 LYS A C 1
ATOM 2571 O O . LYS A 1 316 ? 12.403 11.893 -28.856 1.00 87.56 316 LYS A O 1
ATOM 2576 N N . LYS A 1 317 ? 13.655 13.679 -29.389 1.00 90.38 317 LYS A N 1
ATOM 2577 C CA . LYS A 1 317 ? 14.805 12.887 -29.849 1.00 90.38 317 LYS A CA 1
ATOM 2578 C C . LYS A 1 317 ? 15.435 12.110 -28.691 1.00 90.38 317 LYS A C 1
ATOM 2580 O O . LYS A 1 317 ? 15.789 10.948 -28.892 1.00 90.38 317 LYS A O 1
ATOM 2585 N N . ALA A 1 318 ? 15.541 12.721 -27.511 1.00 91.19 318 ALA A N 1
ATOM 2586 C CA . ALA A 1 318 ? 16.029 12.065 -26.301 1.00 91.19 318 ALA A CA 1
ATOM 2587 C C . ALA A 1 318 ? 15.146 10.861 -25.930 1.00 91.19 318 ALA A C 1
ATOM 2589 O O . ALA A 1 318 ? 15.645 9.736 -25.932 1.00 91.19 318 ALA A O 1
ATOM 2590 N N . LYS A 1 319 ? 13.826 11.059 -25.784 1.00 91.44 319 LYS A N 1
ATOM 2591 C CA . LYS A 1 319 ? 12.868 9.983 -25.460 1.00 91.44 319 LYS A CA 1
ATOM 2592 C C . LYS A 1 319 ? 12.882 8.838 -26.478 1.00 91.44 319 LYS A C 1
ATOM 2594 O O . LYS A 1 319 ? 12.928 7.673 -26.097 1.00 91.44 319 LYS A O 1
ATOM 2599 N N . LYS A 1 320 ? 12.938 9.134 -27.786 1.00 91.25 320 LYS A N 1
ATOM 2600 C CA . LYS A 1 320 ? 13.052 8.086 -28.827 1.00 91.25 320 LYS A CA 1
ATOM 2601 C C . LYS A 1 320 ? 14.385 7.338 -28.786 1.00 91.25 320 LYS A C 1
ATOM 2603 O O . LYS A 1 320 ? 14.445 6.177 -29.183 1.00 91.25 320 LYS A O 1
ATOM 2608 N N . THR A 1 321 ? 15.463 7.995 -28.364 1.00 92.94 321 THR A N 1
ATOM 2609 C CA . THR A 1 321 ? 16.774 7.347 -28.217 1.00 92.94 321 THR A CA 1
ATOM 2610 C C . THR A 1 321 ? 16.761 6.405 -27.017 1.00 92.94 321 THR A C 1
ATOM 2612 O O . THR A 1 321 ? 17.181 5.257 -27.142 1.00 92.94 321 THR A O 1
ATOM 2615 N N . GLU A 1 322 ? 16.200 6.851 -25.897 1.00 93.12 322 GLU A N 1
ATOM 2616 C CA . GLU A 1 322 ? 16.015 6.049 -24.688 1.00 93.12 322 GLU A CA 1
ATOM 2617 C C . GLU A 1 322 ? 15.117 4.826 -24.937 1.00 93.12 322 GLU A C 1
ATOM 2619 O O . GLU A 1 322 ? 15.514 3.700 -24.635 1.00 93.12 322 GLU A O 1
ATOM 2624 N N . ALA A 1 323 ? 13.979 5.004 -25.616 1.00 91.50 323 ALA A N 1
ATOM 2625 C CA . ALA A 1 323 ? 13.097 3.900 -25.997 1.00 91.50 323 ALA A CA 1
ATOM 2626 C C . ALA A 1 323 ? 13.810 2.836 -26.853 1.00 91.50 323 ALA A C 1
ATOM 2628 O O . ALA A 1 323 ? 13.622 1.637 -26.649 1.00 91.50 323 ALA A O 1
ATOM 2629 N N . LYS A 1 324 ? 14.686 3.245 -27.783 1.00 92.31 324 LYS A N 1
ATOM 2630 C CA . LYS A 1 324 ? 15.496 2.304 -28.580 1.00 92.31 324 LYS A CA 1
ATOM 2631 C C . LYS A 1 324 ? 16.485 1.512 -27.726 1.00 92.31 324 LYS A C 1
ATOM 2633 O O . LYS A 1 324 ? 16.712 0.340 -28.014 1.00 92.31 324 LYS A O 1
ATOM 2638 N N . ILE A 1 325 ? 17.087 2.138 -26.715 1.00 92.88 325 ILE A N 1
ATOM 2639 C CA . ILE A 1 325 ? 17.995 1.455 -25.782 1.00 92.88 325 ILE A CA 1
ATOM 2640 C C . ILE A 1 325 ? 17.215 0.408 -24.981 1.00 92.88 325 ILE A C 1
ATOM 2642 O O . ILE A 1 325 ? 17.658 -0.733 -24.883 1.00 92.88 325 ILE A O 1
ATOM 2646 N N . LEU A 1 326 ? 16.037 0.766 -24.470 1.00 91.50 326 LEU A N 1
ATOM 2647 C CA . LEU A 1 326 ? 15.183 -0.148 -23.712 1.00 91.50 326 LEU A CA 1
ATOM 2648 C C . LEU A 1 326 ? 14.677 -1.321 -24.562 1.00 91.50 326 LEU A C 1
ATOM 2650 O O . LEU A 1 326 ? 14.750 -2.460 -24.115 1.00 91.50 326 LEU A O 1
ATOM 2654 N N . LYS A 1 327 ? 14.283 -1.093 -25.823 1.00 90.44 327 LYS A N 1
ATOM 2655 C CA . LYS A 1 327 ? 13.917 -2.182 -26.751 1.00 90.44 327 LYS A CA 1
ATOM 2656 C C . LYS A 1 327 ? 15.051 -3.178 -26.977 1.00 90.44 327 LYS A C 1
ATOM 2658 O O . LYS A 1 327 ? 14.791 -4.371 -27.055 1.00 90.44 327 LYS A O 1
ATOM 2663 N N . LYS A 1 328 ? 16.301 -2.707 -27.044 1.00 90.75 328 LYS A N 1
ATOM 2664 C CA . LYS A 1 328 ? 17.470 -3.597 -27.139 1.00 90.75 328 LYS A CA 1
ATOM 2665 C C . LYS A 1 328 ? 17.681 -4.423 -25.873 1.00 90.75 328 LYS A C 1
ATOM 2667 O O . LYS A 1 328 ? 18.112 -5.555 -25.990 1.00 90.75 328 LYS A O 1
ATOM 2672 N N . LYS A 1 329 ? 17.384 -3.869 -24.692 1.00 87.94 329 LYS A N 1
ATOM 2673 C CA . LYS A 1 329 ? 17.428 -4.611 -23.419 1.00 87.94 329 LYS A CA 1
ATOM 2674 C C . LYS A 1 329 ? 16.280 -5.616 -23.268 1.00 87.94 329 LYS A C 1
ATOM 2676 O O . LYS A 1 329 ? 16.352 -6.473 -22.399 1.00 87.94 329 LYS A O 1
ATOM 2681 N N . ALA A 1 330 ? 15.217 -5.473 -24.059 1.00 85.44 330 ALA A N 1
ATOM 2682 C CA . ALA A 1 330 ? 14.055 -6.356 -24.045 1.00 85.44 330 ALA A CA 1
ATOM 2683 C C . ALA A 1 330 ? 14.156 -7.547 -25.017 1.00 85.44 330 ALA A C 1
ATOM 2685 O O . ALA A 1 330 ? 13.279 -8.408 -24.982 1.00 85.44 330 ALA A O 1
ATOM 2686 N N . CYS A 1 331 ? 15.162 -7.566 -25.900 1.00 73.94 331 CYS A N 1
ATOM 2687 C CA . CYS A 1 331 ? 15.414 -8.640 -26.866 1.00 73.94 331 CYS A CA 1
ATOM 2688 C C . CYS A 1 331 ? 16.474 -9.601 -26.330 1.00 73.94 331 CYS A C 1
ATOM 2690 O O . CYS A 1 331 ? 16.315 -10.815 -26.566 1.00 73.94 331 CYS A O 1
#

InterPro domains:
  IPR027417 P-loop containing nucleoside triphosphate hydrolase [G3DSA:3.40.50.300] (53-231)
  IPR027417 P-loop containing nucleoside triphosphate hydrolase [SSF52540] (54-204)
  IPR039904 TPR and ankyrin repeat-containing protein 1 [PTHR21529] (1-319)

Organism: NCBI:txid151035

Sequence (331 aa):
IECFFPETIDKLQREASDLDGPKPMLLTGFSEEDLMAMMIGHSESRNPTFGCNQVVIVRDQETKQTLPAFLKQALCLTVYEAKGLEFDDVILFNFFAGSPAGNKWRIIKDITMTAEKRIKLKIDEELTINELDATQFDRKMKKLRQEVKEDEEEVEMEEYTQLHVKERNEILRDFSVLCNELKHLYVSVTRPKVRLLIFDVDEKNRHAMSQYWEDCNVIDVVQKGEEKEHPLLKHGFETLADSASSKIEWRMMGIKLFRKKFYISAASCFEKSEDEDLKHKCLAYHHAEQASSLESEADSLIYAATNNKALKKFEKKAKKTEAKILKKKAC

Foldseek 3Di:
DCQQPVPPDDDDDDDDDPDDAAFAEEEDPDDPVNVQCLQCFPPPDPAFAFALLAEEEEQDDVCVVVDDPRNVNYLYDYLVLLFPAAGQYYEDEALQVPAPCFPVLLQLLQKDKDWDKDFDDPPPDDDDPVQPDVVSVVVVVVVSVVVCVVPVPDTDIDIDIDIHGDDDPPCSVPCPSVVVSVVSVVSRVVRHDHYHYYYHPCCPRCVSVVVSCVVVVRYHYDYPPCQCVDPCRVSRVCVRRVNNYALVSLQVSLVVSVVVLVLVSSLSSNVSSVNVVSNLQSLLSVLQVQLVVLQVVLVVLVVVPPPDNVVSVVSSVVSNVSSVVSNVSND

Secondary structure (DSSP, 8-state):
-TTT-TTTS--PPPP--SS--PPPEEEES--HHHHHHHHHTT-SSSS----TTEEEEESSHHHHHH--TTGGGSEEEETTTTTT--EEEEEEESTTTT-TTGGGGGGGGGEEEEEEEEE-----S---GGG--HHHHHHHHHHHHHHHHH-TTS-PEEEEEEEEE---TT-GGGGHHHHHHHHHHHHHHTSEEEEEEEE-S-HHHHHHHHHHHHHTT-SEEEETT-TTTSTTTTTTTHHHHT----HHHHHHHHHHHHHTT-HHHHHHHHHHTT-HHHHHHHHHHHHHHHHHHHHHHHHHHHHTTTS-HHHHHHHHHHHHHHHHHHHHHT-